Protein AF-A0A915XI07-F1 (afdb_monomer)

Nearest PDB structures (foldseek):
  7tzk-assembly2_B  TM=8.230E-01  e=3.230E-02  Homo sapiens
  2jxb-assembly1_A  TM=6.899E-01  e=2.460E-02  unclassified
  4r0k-assembly1_A  TM=6.975E-01  e=2.743E-02  Bacteroides thetaiotaomicron VPI-5482
  3npf-assembly1_B  TM=3.393E-01  e=7.841E-03  Bacteroides ovatus ATCC 8483
  3pvq-assembly1_B  TM=3.355E-01  e=3.803E-02  Bacteroides thetaiotaomicron VPI-5482

Secondary structure (DSSP, 8-state):
-----------------------EEEESSSEEEESSSSTTSPEEEEE-TT-EEEEEEEETTEEEEEETTS-EEEEEGGGEESS---SS----HHHHHEEEEEETTTTEEEEEETTHHHHTTS-EEEEEEEEETTS--EEEEEEEEEESS-----EEEEEETTEEEEEE-PPPEEEESSSEEEEEEEE--HHHHHHHHHHHH-S-EEEEEE-SS-EEEEE--HHHHHHHHHHHHHHHHTT----PPP-

Mean predicted aligned error: 12.95 Å

Solvent-accessible surface area (backbone atoms only — not comparable to full-atom values): 13993 Å² total; per-residue (Å²): 136,88,83,80,81,84,79,84,77,81,76,75,79,76,73,78,72,76,83,63,78,73,48,62,31,13,27,68,41,79,41,64,28,13,68,40,91,46,80,80,39,59,73,75,45,79,41,53,55,55,40,60,31,34,46,75,48,74,54,94,68,22,30,31,31,34,41,84,89,68,54,67,28,20,38,54,47,90,46,49,34,79,53,67,74,65,88,63,76,78,61,51,40,38,72,70,43,34,45,79,48,73,43,76,89,77,51,31,40,36,38,37,49,70,63,46,76,66,56,74,75,37,52,47,74,47,55,36,35,41,32,41,81,102,46,72,42,46,50,35,38,37,41,33,48,44,42,84,64,86,47,64,57,53,32,37,33,37,37,40,74,85,47,76,42,73,76,43,80,55,73,56,46,74,54,74,74,99,43,31,39,37,34,31,76,43,77,53,47,18,67,50,43,50,52,52,52,49,46,48,48,41,92,44,33,35,41,38,36,37,27,77,86,49,73,50,77,40,72,60,44,75,67,53,30,48,50,48,48,45,43,53,45,16,39,45,61,61,64,33,71,92,56,67,61,85,130

pLDDT: mean 87.01, std 16.92, range [31.06, 98.81]

Structure (mmCIF, N/CA/C/O backbone):
data_AF-A0A915XI07-F1
#
_entry.id   AF-A0A915XI07-F1
#
loop_
_atom_site.group_PDB
_atom_site.id
_atom_site.type_symbol
_atom_site.label_atom_id
_atom_site.label_alt_id
_atom_site.label_comp_id
_atom_site.label_asym_id
_atom_site.label_entity_id
_atom_site.label_seq_id
_atom_site.pdbx_PDB_ins_code
_atom_site.Cartn_x
_atom_site.Cartn_y
_atom_site.Cartn_z
_atom_site.occupancy
_atom_site.B_iso_or_equiv
_atom_site.auth_seq_id
_atom_site.auth_comp_id
_atom_site.auth_asym_id
_atom_site.auth_atom_id
_atom_site.pdbx_PDB_model_num
ATOM 1 N N . MET A 1 1 ? -45.486 -52.840 -14.966 1.00 44.69 1 MET A N 1
ATOM 2 C CA . MET A 1 1 ? -44.187 -52.169 -14.736 1.00 44.69 1 MET A CA 1
ATOM 3 C C . MET A 1 1 ? -44.384 -51.076 -13.692 1.00 44.69 1 MET A C 1
ATOM 5 O O . MET A 1 1 ? -45.043 -50.087 -13.981 1.00 44.69 1 MET A O 1
ATOM 9 N N . LYS A 1 2 ? -43.925 -51.299 -12.454 1.00 36.22 2 LYS A N 1
ATOM 10 C CA . LYS A 1 2 ? -44.040 -50.342 -11.339 1.00 36.22 2 LYS A CA 1
ATOM 11 C C . LYS A 1 2 ? -42.911 -49.311 -11.455 1.00 36.22 2 LYS A C 1
ATOM 13 O O . LYS A 1 2 ? -41.750 -49.704 -11.433 1.00 36.22 2 LYS A O 1
ATOM 18 N N . LYS A 1 3 ? -43.230 -48.019 -11.580 1.00 39.25 3 LYS A N 1
ATOM 19 C CA . LYS A 1 3 ? -42.248 -46.934 -11.427 1.00 39.25 3 LYS A CA 1
ATOM 20 C C . LYS A 1 3 ? -42.229 -46.520 -9.956 1.00 39.25 3 LYS A C 1
ATOM 22 O O . LYS A 1 3 ? -43.206 -45.972 -9.460 1.00 39.25 3 LYS A O 1
ATOM 27 N N . ILE A 1 4 ? -41.140 -46.840 -9.265 1.00 38.62 4 ILE A N 1
ATOM 28 C CA . ILE A 1 4 ? -40.858 -46.387 -7.901 1.00 38.62 4 ILE A CA 1
ATOM 29 C C . ILE A 1 4 ? -40.209 -45.007 -8.029 1.00 38.62 4 ILE A C 1
ATOM 31 O O . ILE A 1 4 ? -39.125 -44.885 -8.595 1.00 38.62 4 ILE A O 1
ATOM 35 N N . ALA A 1 5 ? -40.892 -43.965 -7.558 1.00 40.62 5 ALA A N 1
ATOM 36 C CA . ALA A 1 5 ? -40.313 -42.634 -7.424 1.00 40.62 5 ALA A CA 1
ATOM 37 C C . ALA A 1 5 ? -39.459 -42.606 -6.150 1.00 40.62 5 ALA A C 1
ATOM 39 O O . ALA A 1 5 ? -39.981 -42.712 -5.043 1.00 40.62 5 ALA A O 1
ATOM 40 N N . ILE A 1 6 ? -38.142 -42.492 -6.311 1.00 39.34 6 ILE A N 1
ATOM 41 C CA . ILE A 1 6 ? -37.223 -42.231 -5.204 1.00 39.34 6 ILE A CA 1
ATOM 42 C C . ILE A 1 6 ? -37.327 -40.737 -4.898 1.00 39.34 6 ILE A C 1
ATOM 44 O O . ILE A 1 6 ? -36.769 -39.901 -5.605 1.00 39.34 6 ILE A O 1
ATOM 48 N N . VAL A 1 7 ? -38.091 -40.398 -3.863 1.00 39.62 7 VAL A N 1
ATOM 49 C CA . VAL A 1 7 ? -38.058 -39.068 -3.253 1.00 39.62 7 VAL A CA 1
ATOM 50 C C . VAL A 1 7 ? -36.824 -39.036 -2.357 1.00 39.62 7 VAL A C 1
ATOM 52 O O .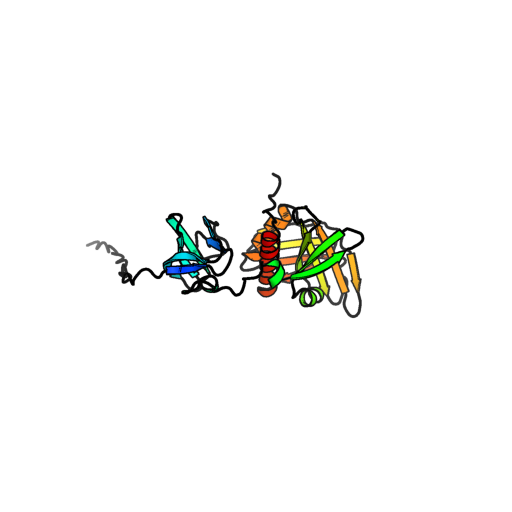 VAL A 1 7 ? -36.837 -39.558 -1.244 1.00 39.62 7 VAL A O 1
ATOM 55 N N . SER A 1 8 ? -35.730 -38.470 -2.865 1.00 42.53 8 SER A N 1
ATOM 56 C CA . SER A 1 8 ? -34.527 -38.204 -2.076 1.00 42.53 8 SER A CA 1
ATOM 57 C C . SER A 1 8 ? -34.823 -37.102 -1.061 1.00 42.53 8 SER A C 1
ATOM 59 O O . SER A 1 8 ? -34.728 -35.913 -1.357 1.00 42.53 8 SER A O 1
ATOM 61 N N . PHE A 1 9 ? -35.218 -37.509 0.142 1.00 39.31 9 PHE A N 1
ATOM 62 C CA . PHE A 1 9 ? -35.392 -36.628 1.288 1.00 39.31 9 PHE A CA 1
ATOM 63 C C . PHE A 1 9 ? -34.003 -36.253 1.824 1.00 39.31 9 PHE A C 1
ATOM 65 O O . PHE A 1 9 ? -33.369 -37.017 2.550 1.00 39.31 9 PHE A O 1
ATOM 72 N N . PHE A 1 10 ? -33.491 -35.091 1.412 1.00 41.53 10 PHE A N 1
ATOM 73 C CA . PHE A 1 10 ? -32.285 -34.503 1.992 1.00 41.53 10 PHE A CA 1
ATOM 74 C C . PHE A 1 10 ? -32.612 -34.061 3.426 1.00 41.53 10 PHE A C 1
ATOM 76 O O . PHE A 1 10 ? -33.128 -32.967 3.654 1.00 41.53 10 PHE A O 1
ATOM 83 N N . LEU A 1 11 ? -32.337 -34.928 4.404 1.00 32.88 11 LEU A N 1
ATOM 84 C CA . LEU A 1 11 ? -32.287 -34.544 5.811 1.00 32.88 11 LEU A CA 1
ATOM 85 C C . LEU A 1 11 ? -31.112 -33.577 5.987 1.00 32.88 11 LEU A C 1
ATOM 87 O O . LEU A 1 11 ? -29.964 -33.987 6.155 1.00 32.88 11 LEU A O 1
ATOM 91 N N . PHE A 1 12 ? -31.396 -32.275 5.938 1.00 36.59 12 PHE A N 1
ATOM 92 C CA . PHE A 1 12 ? -30.496 -31.282 6.504 1.00 36.59 12 PHE A CA 1
ATOM 93 C C . PHE A 1 12 ? -30.464 -31.536 8.008 1.00 36.59 12 PHE A C 1
ATOM 95 O O . PHE A 1 12 ? -31.417 -31.232 8.726 1.00 36.59 12 PHE A O 1
ATOM 102 N N . LEU A 1 13 ? -29.376 -32.148 8.474 1.00 34.25 13 LEU A N 1
ATOM 103 C CA . LEU A 1 13 ? -29.054 -32.193 9.887 1.00 34.25 13 LEU A CA 1
ATOM 104 C C . LEU A 1 13 ? -28.841 -30.736 10.318 1.00 34.25 13 LEU A C 1
ATOM 106 O O . LEU A 1 13 ? -27.764 -30.168 10.143 1.00 34.25 13 LEU A O 1
ATOM 110 N N . VAL A 1 14 ? -29.898 -30.101 10.822 1.00 38.06 14 VAL A N 1
ATOM 111 C CA . VAL A 1 14 ? -29.774 -28.863 11.580 1.00 38.06 14 VAL A CA 1
ATOM 112 C C . VAL A 1 14 ? -29.075 -29.282 12.861 1.00 38.06 14 VAL A C 1
ATOM 114 O O . VAL A 1 14 ? -29.707 -29.761 13.800 1.00 38.06 14 VAL A O 1
ATOM 117 N N . SER A 1 15 ? -27.746 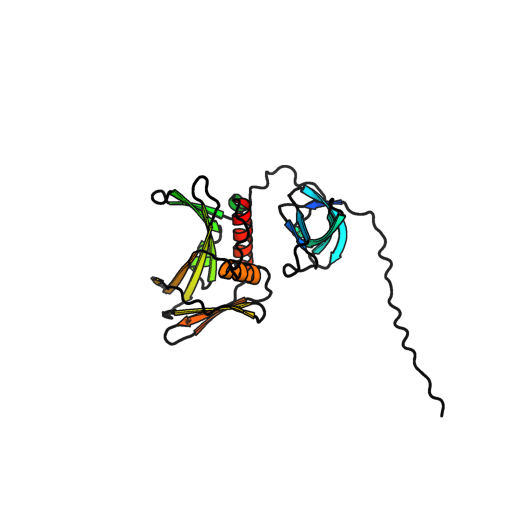-29.197 12.872 1.00 33.53 15 SER A N 1
ATOM 118 C CA . SER A 1 15 ? -27.009 -29.274 14.118 1.00 33.53 15 SER A CA 1
ATOM 119 C C . SER A 1 15 ? -27.533 -28.132 14.974 1.00 33.53 15 SER A C 1
ATOM 121 O O . SER A 1 15 ? -27.357 -26.953 14.668 1.00 33.53 15 SER A O 1
ATOM 123 N N . THR A 1 16 ? -28.270 -28.485 16.021 1.00 31.06 16 THR A N 1
ATOM 124 C CA . THR A 1 16 ? -28.624 -27.550 17.075 1.00 31.06 16 THR A CA 1
ATOM 125 C C . THR A 1 16 ? -27.306 -27.048 17.640 1.00 31.06 16 THR A C 1
ATOM 127 O O . THR A 1 16 ? -26.631 -27.758 18.388 1.00 31.06 16 THR A O 1
ATOM 130 N N . ILE A 1 17 ? -26.889 -25.853 17.222 1.00 41.00 17 ILE A N 1
ATOM 131 C CA . ILE A 1 17 ? -25.787 -25.157 17.866 1.00 41.00 17 ILE A CA 1
ATOM 132 C C . ILE A 1 17 ? -26.293 -24.902 19.278 1.00 41.00 17 ILE A C 1
ATOM 134 O O . ILE A 1 17 ? -27.192 -24.091 19.490 1.00 41.00 17 ILE A O 1
ATOM 138 N N . SER A 1 18 ? -25.759 -25.671 20.226 1.00 38.28 18 SER A N 1
ATOM 139 C CA . SER A 1 18 ? -25.878 -25.391 21.648 1.00 38.28 18 SER A CA 1
ATOM 140 C C . SER A 1 18 ? -25.582 -23.907 21.833 1.00 38.28 18 SER A C 1
ATOM 142 O O . SER A 1 18 ? -24.456 -23.473 21.578 1.00 38.28 18 SER A O 1
ATOM 144 N N . TYR A 1 19 ? -26.602 -23.134 22.209 1.00 44.59 19 TYR A N 1
ATOM 145 C CA . TYR A 1 19 ? -26.502 -21.703 22.473 1.00 44.59 19 TYR A CA 1
ATOM 146 C C . TYR A 1 19 ? -25.698 -21.534 23.768 1.00 44.59 19 TYR A C 1
ATOM 148 O O . TYR A 1 19 ? -26.231 -21.340 24.857 1.00 44.59 19 TYR A O 1
ATOM 156 N N . GLY A 1 20 ? -24.381 -21.715 23.656 1.00 45.03 20 GLY A N 1
ATOM 157 C CA . GLY A 1 20 ? -23.438 -21.339 24.693 1.00 45.03 20 GLY A CA 1
ATOM 158 C C . GLY A 1 20 ? -23.592 -19.845 24.939 1.00 45.03 20 GLY A C 1
ATOM 159 O O . GLY A 1 20 ? -23.786 -19.082 23.992 1.00 45.03 20 GLY A O 1
ATOM 160 N N . ALA A 1 21 ? -23.565 -19.446 26.210 1.00 51.19 21 ALA A N 1
ATOM 161 C CA . ALA A 1 21 ? -23.716 -18.062 26.640 1.00 51.19 21 ALA A CA 1
ATOM 162 C C . ALA A 1 21 ? -22.977 -17.101 25.694 1.00 51.19 21 ALA A C 1
ATOM 164 O O . ALA A 1 21 ? -21.793 -17.283 25.406 1.00 51.19 21 ALA A O 1
ATOM 165 N N . SER A 1 22 ? -23.693 -16.099 25.181 1.00 68.31 22 SER A N 1
ATOM 166 C CA . SER A 1 22 ? -23.171 -15.168 24.186 1.00 68.31 22 SER A CA 1
ATOM 167 C C . SER A 1 22 ? -21.892 -14.500 24.701 1.00 68.31 22 SER A C 1
ATOM 169 O O . SER A 1 22 ? -21.939 -13.689 25.631 1.00 68.31 22 SER A O 1
ATOM 171 N N . GLN A 1 23 ? -20.742 -14.855 24.123 1.00 87.38 23 GLN A N 1
ATOM 172 C CA . GLN A 1 23 ? -19.448 -14.373 24.595 1.00 87.38 23 GLN A CA 1
ATOM 173 C C . GLN A 1 23 ? -19.254 -12.914 24.171 1.00 87.38 23 GLN A C 1
ATOM 175 O O . GLN A 1 23 ? -19.237 -12.584 22.983 1.00 87.38 23 GLN A O 1
ATOM 180 N N . LYS A 1 24 ? -19.101 -12.023 25.150 1.00 93.31 24 LYS A N 1
ATOM 181 C CA . LYS A 1 24 ? -18.762 -10.617 24.922 1.00 93.31 24 LYS A CA 1
ATOM 182 C C . LYS A 1 24 ? -17.254 -10.480 24.714 1.00 93.31 24 LYS A C 1
ATOM 184 O O . LYS A 1 24 ? -16.480 -10.918 25.559 1.00 93.31 24 LYS A O 1
ATOM 189 N N . VAL A 1 25 ? -16.846 -9.831 23.626 1.00 94.56 25 VAL A N 1
ATOM 190 C CA . VAL A 1 25 ? -15.436 -9.551 23.306 1.00 94.56 25 VAL A CA 1
ATOM 191 C C . VAL A 1 25 ? -15.250 -8.088 22.896 1.00 94.56 25 VAL A C 1
ATOM 193 O O . VAL A 1 25 ? -16.214 -7.345 22.687 1.00 94.56 25 VAL A O 1
ATOM 196 N N . TYR A 1 26 ? -13.994 -7.666 22.797 1.00 92.75 26 TYR A N 1
ATOM 197 C CA . TYR A 1 26 ? -13.585 -6.292 22.539 1.00 92.75 26 TYR A CA 1
ATOM 198 C C . TYR A 1 26 ? -12.697 -6.218 21.304 1.00 92.75 26 TYR A C 1
ATOM 200 O O . TYR A 1 26 ? -11.835 -7.073 21.100 1.00 92.75 26 TYR A O 1
ATOM 208 N N . THR A 1 27 ? -12.872 -5.189 20.482 1.00 88.94 27 THR A N 1
ATOM 209 C CA . THR A 1 27 ? -11.965 -4.915 19.361 1.00 88.94 27 THR A CA 1
ATOM 210 C C . THR A 1 27 ? -10.615 -4.406 19.873 1.00 88.94 27 THR A C 1
ATOM 212 O O . THR A 1 27 ? -10.532 -3.523 20.724 1.00 88.94 27 THR A O 1
ATOM 215 N N . LYS A 1 28 ? -9.517 -4.932 19.331 1.00 82.06 28 LYS A N 1
ATOM 216 C CA . LYS A 1 28 ? -8.155 -4.531 19.714 1.00 82.06 28 LYS A CA 1
ATOM 217 C C . LYS A 1 28 ? -7.698 -3.233 19.053 1.00 82.06 28 LYS A C 1
ATOM 219 O O . LYS A 1 28 ? -6.708 -2.663 19.476 1.00 82.06 28 LYS A O 1
ATOM 224 N N . PHE A 1 29 ? -8.325 -2.788 17.970 1.00 74.19 29 PHE A N 1
ATOM 225 C CA . PHE A 1 29 ? -7.970 -1.563 17.243 1.00 74.19 29 PHE A CA 1
ATOM 226 C C . PHE A 1 29 ? -9.138 -1.128 16.341 1.00 74.19 29 PHE A C 1
ATOM 228 O O . PHE A 1 29 ? -10.193 -1.753 16.391 1.00 74.19 29 PHE A O 1
ATOM 235 N N . ASN A 1 30 ? -8.953 -0.078 15.527 1.00 79.38 30 ASN A N 1
ATOM 236 C CA . ASN A 1 30 ? -9.910 0.294 14.477 1.00 79.38 30 ASN A CA 1
ATOM 237 C C . ASN A 1 30 ? -10.040 -0.839 13.454 1.00 79.38 30 ASN A C 1
ATOM 239 O O . ASN A 1 30 ? -9.048 -1.185 12.804 1.00 79.38 30 ASN A O 1
ATOM 243 N N . VAL A 1 31 ? -11.232 -1.405 13.317 1.00 84.44 31 VAL A N 1
ATOM 244 C CA . VAL A 1 31 ? -11.495 -2.553 12.443 1.00 84.44 31 VAL A CA 1
ATOM 245 C C . VAL A 1 31 ? -12.765 -2.350 11.640 1.00 84.44 31 VAL A C 1
ATOM 247 O O . VAL A 1 31 ? -13.733 -1.798 12.152 1.00 84.44 31 VAL A O 1
ATOM 250 N N . SER A 1 32 ? -12.766 -2.859 10.414 1.00 88.12 32 SER A N 1
ATOM 251 C CA . SER A 1 32 ? -13.975 -2.977 9.606 1.00 88.12 32 SER A CA 1
ATOM 252 C C . SER A 1 32 ? -14.675 -4.298 9.925 1.00 88.12 32 SER A C 1
ATOM 254 O O . SER A 1 32 ? -14.026 -5.343 10.029 1.00 88.12 32 SER A O 1
ATOM 256 N N . LEU A 1 33 ? -15.990 -4.240 10.098 1.00 91.88 33 LEU A N 1
ATOM 257 C CA . LEU A 1 33 ? -16.893 -5.378 10.182 1.00 91.88 33 LEU A CA 1
ATOM 258 C C . LEU A 1 33 ? -17.270 -5.793 8.756 1.00 91.88 33 LEU A C 1
ATOM 260 O O . LEU A 1 33 ? -17.788 -4.972 8.011 1.00 91.88 33 LEU A O 1
ATOM 264 N N . PHE A 1 34 ? -17.013 -7.041 8.377 1.00 91.62 34 PHE A N 1
ATOM 265 C CA . PHE A 1 34 ? -17.190 -7.526 7.004 1.00 91.62 34 PHE A CA 1
ATOM 266 C C . PHE A 1 34 ? -18.489 -8.321 6.825 1.00 91.62 34 PHE A C 1
ATOM 268 O O . PHE A 1 34 ? -18.915 -9.028 7.739 1.00 91.62 34 PHE A O 1
ATOM 275 N N . SER A 1 35 ? -19.124 -8.249 5.657 1.00 88.44 35 SER A N 1
ATOM 276 C CA . SER A 1 35 ? -20.363 -8.994 5.368 1.00 88.44 35 SER A CA 1
ATOM 277 C C . SER A 1 35 ? -20.140 -10.509 5.220 1.00 88.44 35 SER A C 1
ATOM 279 O O . SER A 1 35 ? -21.027 -11.301 5.543 1.00 88.44 35 SER A O 1
ATOM 281 N N . GLN A 1 36 ? -18.937 -10.936 4.823 1.00 88.88 36 GLN A N 1
ATOM 282 C CA . GLN A 1 36 ? -18.506 -12.339 4.726 1.00 88.88 36 GLN A CA 1
ATOM 283 C C . GLN A 1 36 ? -17.166 -12.553 5.461 1.00 88.88 36 GLN A C 1
ATOM 285 O O . GLN A 1 36 ? -16.449 -11.585 5.715 1.00 88.88 36 GLN A O 1
ATOM 290 N N . PRO A 1 37 ? -16.768 -13.799 5.804 1.00 87.75 37 PRO A N 1
ATOM 291 C CA . PRO A 1 37 ? -15.483 -14.095 6.449 1.00 87.75 37 PRO A CA 1
ATOM 292 C C . PRO A 1 37 ? -14.310 -14.037 5.449 1.00 87.75 37 PRO A C 1
ATOM 294 O O . PRO A 1 37 ? -13.517 -14.972 5.321 1.00 87.75 37 PRO A O 1
ATOM 297 N N . THR A 1 38 ? -14.218 -12.936 4.709 1.00 75.00 38 THR A N 1
ATOM 298 C CA . THR A 1 38 ? -13.135 -12.596 3.787 1.00 75.00 38 THR A CA 1
ATOM 299 C C . THR A 1 38 ? -12.935 -11.082 3.778 1.00 75.00 38 THR A C 1
ATOM 301 O O . THR A 1 38 ? -13.877 -10.317 3.993 1.00 75.00 38 THR A O 1
ATOM 304 N N . PHE A 1 39 ? -11.705 -10.649 3.510 1.00 75.38 39 PHE A N 1
ATOM 305 C CA . PHE A 1 39 ? -11.378 -9.230 3.379 1.00 75.38 39 PHE A CA 1
ATOM 306 C C . PHE A 1 39 ? -11.921 -8.602 2.085 1.00 75.38 39 PHE A C 1
ATOM 308 O O . PHE A 1 39 ? -11.954 -7.383 2.000 1.00 75.38 39 PHE A O 1
ATOM 315 N N . ASP A 1 40 ? -12.365 -9.411 1.117 1.00 76.88 40 ASP A N 1
ATOM 316 C CA . ASP A 1 40 ? -12.917 -8.949 -0.172 1.00 76.88 40 ASP A CA 1
ATOM 317 C C . ASP A 1 40 ? -14.409 -8.592 -0.123 1.00 76.88 40 ASP A C 1
ATOM 319 O O . ASP A 1 40 ? -15.005 -8.248 -1.140 1.00 76.88 40 ASP A O 1
ATOM 323 N N . SER A 1 41 ? -15.049 -8.764 1.031 1.00 80.56 41 SER A N 1
ATOM 324 C CA . SER A 1 41 ? -16.486 -8.534 1.165 1.00 80.56 41 SER A CA 1
ATOM 325 C C . SER A 1 41 ? -16.797 -7.113 1.607 1.00 80.56 41 SER A C 1
ATOM 327 O O . SER A 1 41 ? -15.928 -6.415 2.130 1.00 80.56 41 SER A O 1
ATOM 329 N N . ASP A 1 42 ? -18.047 -6.693 1.422 1.00 82.12 42 ASP A N 1
ATOM 330 C CA . ASP A 1 42 ? -18.470 -5.343 1.783 1.00 82.12 42 ASP A CA 1
ATOM 331 C C . ASP A 1 42 ? -18.228 -5.048 3.270 1.00 82.12 42 ASP A C 1
ATOM 333 O O . ASP A 1 42 ? -18.518 -5.879 4.142 1.00 82.12 42 ASP A O 1
ATOM 337 N N . GLU A 1 43 ? -17.725 -3.846 3.558 1.00 86.00 43 GLU A N 1
ATOM 338 C CA . GLU A 1 43 ? -17.611 -3.325 4.919 1.00 86.00 43 GLU A CA 1
ATOM 339 C C . GLU A 1 43 ? -18.986 -2.845 5.405 1.00 86.00 43 GLU A C 1
ATOM 341 O O . GLU A 1 43 ? -19.583 -1.929 4.845 1.00 86.00 43 GLU A O 1
ATOM 346 N N . VAL A 1 44 ? -19.476 -3.451 6.482 1.00 89.81 44 VAL A N 1
ATOM 347 C CA . VAL A 1 44 ? -20.759 -3.136 7.119 1.00 89.81 44 VAL A CA 1
ATOM 348 C C . VAL A 1 44 ? -20.628 -1.930 8.051 1.00 89.81 44 VAL A C 1
ATOM 350 O O . VAL A 1 44 ? -21.493 -1.060 8.084 1.00 89.81 44 VAL A O 1
ATOM 353 N N . GLU A 1 45 ? -19.553 -1.879 8.842 1.00 90.50 45 GLU A N 1
ATOM 354 C CA . GLU A 1 45 ? -19.339 -0.846 9.861 1.00 90.50 45 GLU A CA 1
ATOM 355 C C . GLU A 1 45 ? -17.859 -0.740 10.245 1.00 90.50 45 GLU A C 1
ATOM 357 O O . GLU A 1 45 ? -17.144 -1.738 10.263 1.00 90.50 45 GLU A O 1
ATOM 362 N N . ASN A 1 46 ? -17.404 0.455 10.624 1.00 88.31 46 ASN A N 1
ATOM 363 C CA . ASN A 1 46 ? -16.089 0.654 11.230 1.00 88.31 46 ASN A CA 1
ATOM 364 C C . ASN A 1 46 ? -16.214 0.762 12.755 1.00 88.31 46 ASN A C 1
ATOM 366 O O . ASN A 1 46 ? -16.909 1.637 13.268 1.00 88.31 46 ASN A O 1
ATOM 370 N N . LEU A 1 47 ? -15.504 -0.098 13.483 1.00 87.62 47 LEU A N 1
ATOM 371 C CA . LEU A 1 47 ? -15.511 -0.160 14.942 1.00 87.62 47 LEU A CA 1
ATOM 372 C C . LEU A 1 47 ? -14.204 0.384 15.516 1.00 87.62 47 LEU A C 1
ATOM 374 O O . LEU A 1 47 ? -13.115 -0.072 15.162 1.00 87.62 47 LEU A O 1
ATOM 378 N N . SER A 1 48 ? -14.319 1.310 16.465 1.00 85.31 48 SER A N 1
ATOM 379 C CA . SER A 1 48 ? -13.196 1.844 17.246 1.00 85.31 48 SER A CA 1
ATOM 380 C C . SER A 1 48 ? -12.587 0.781 18.175 1.00 85.31 48 SER A C 1
ATOM 382 O O . SER A 1 48 ? -13.254 -0.218 18.459 1.00 85.31 48 SER A O 1
ATOM 384 N N . PRO A 1 49 ? -11.364 0.965 18.713 1.00 83.69 49 PRO A N 1
ATOM 385 C CA . PRO A 1 49 ? -10.797 0.074 19.724 1.00 83.69 49 PRO A CA 1
ATOM 386 C C . PRO A 1 49 ? -11.686 -0.013 20.971 1.00 83.69 49 PRO A C 1
ATOM 388 O O . PRO A 1 49 ? -12.370 0.946 21.325 1.00 83.69 49 PRO A O 1
ATOM 391 N N . ASN A 1 50 ? -11.643 -1.153 21.660 1.00 88.00 50 ASN A N 1
ATOM 392 C CA . ASN A 1 50 ? -12.456 -1.474 22.834 1.00 88.00 50 ASN A CA 1
ATOM 393 C C . ASN A 1 50 ? -13.979 -1.401 22.599 1.00 88.00 50 ASN A C 1
ATOM 395 O O . ASN A 1 50 ? -14.753 -1.449 23.563 1.00 88.00 50 ASN A O 1
ATOM 399 N N . SER A 1 51 ? -14.421 -1.355 21.335 1.00 91.62 51 SER A N 1
ATOM 400 C CA . SER A 1 51 ? -15.829 -1.535 20.983 1.00 91.62 51 SER A CA 1
ATOM 401 C C . SER A 1 51 ? -16.275 -2.915 21.432 1.00 91.62 51 SER A C 1
ATOM 403 O O . SER A 1 51 ? -15.596 -3.915 21.202 1.00 91.62 51 SER A O 1
ATOM 405 N N . THR A 1 52 ? -17.420 -2.955 22.103 1.00 93.69 52 THR A N 1
ATOM 406 C CA . THR A 1 52 ? -18.031 -4.203 22.550 1.00 93.69 52 THR A CA 1
ATOM 407 C C . THR A 1 52 ? -18.759 -4.857 21.387 1.00 93.69 52 THR A C 1
ATOM 409 O O . THR A 1 52 ? -19.601 -4.217 20.757 1.00 93.69 52 THR A O 1
ATOM 412 N N . VAL A 1 53 ? -18.483 -6.138 21.163 1.00 95.75 53 VAL A N 1
ATOM 413 C CA . VAL A 1 53 ? -19.224 -6.973 20.218 1.00 95.75 53 VAL A CA 1
ATOM 414 C C . VAL A 1 53 ? -19.590 -8.307 20.867 1.00 95.75 53 VAL A C 1
ATOM 416 O O . VAL A 1 53 ? -18.906 -8.780 21.778 1.00 95.75 53 VAL A O 1
ATOM 419 N N . ILE A 1 54 ? -20.691 -8.901 20.417 1.00 96.19 54 ILE A N 1
ATOM 420 C CA . ILE A 1 54 ? -21.209 -10.167 20.942 1.00 96.19 54 ILE A CA 1
ATOM 421 C C . ILE A 1 54 ? -20.953 -11.262 19.913 1.00 96.19 54 ILE A C 1
ATOM 423 O O . ILE A 1 54 ? -21.456 -11.172 18.793 1.00 96.19 54 ILE A O 1
ATOM 427 N N . VAL A 1 55 ? -20.195 -12.292 20.282 1.00 95.31 55 VAL A N 1
ATOM 428 C CA . VAL A 1 55 ? -19.889 -13.427 19.404 1.00 95.31 55 VAL A CA 1
ATOM 429 C C . VAL A 1 55 ? -21.159 -14.223 19.104 1.00 95.31 55 VAL A C 1
ATOM 431 O O . VAL A 1 55 ? -21.876 -14.626 20.016 1.00 95.31 55 VAL A O 1
ATOM 434 N N . GLN A 1 56 ? -21.411 -14.441 17.814 1.00 93.69 56 GLN A N 1
ATOM 435 C CA . GLN A 1 56 ? -22.510 -15.249 17.273 1.00 93.69 56 GLN A CA 1
ATOM 436 C C . GLN A 1 56 ? -22.019 -16.583 16.693 1.00 93.69 56 GLN A C 1
ATOM 438 O O . GLN A 1 56 ? -22.808 -17.495 16.475 1.00 93.69 56 GLN A O 1
ATOM 443 N N . GLY A 1 57 ? -20.721 -16.705 16.402 1.00 89.81 57 GLY A N 1
ATOM 444 C CA . GLY A 1 57 ? -20.141 -17.928 15.859 1.00 89.81 57 GLY A CA 1
ATOM 445 C C . GLY A 1 57 ? -18.719 -17.739 15.349 1.00 89.81 57 GLY A C 1
ATOM 446 O O . GLY A 1 57 ? -18.156 -16.643 15.395 1.00 89.81 57 GLY A O 1
ATOM 447 N N . TYR A 1 58 ? -18.144 -18.820 14.835 1.00 89.69 58 TYR A N 1
ATOM 448 C CA . TYR A 1 58 ? -16.777 -18.860 14.325 1.00 89.69 58 TYR A CA 1
ATOM 449 C C . TYR A 1 58 ? -16.735 -19.515 12.943 1.00 89.69 58 TYR A C 1
ATOM 451 O O . TYR A 1 58 ? -17.531 -20.401 12.646 1.00 89.69 58 TYR A O 1
ATOM 459 N N . SER A 1 59 ? -15.783 -19.094 12.112 1.00 87.88 59 SER A N 1
ATOM 460 C CA . SER A 1 59 ? -15.448 -19.750 10.845 1.00 87.88 59 SER A CA 1
ATOM 461 C C . SER A 1 59 ? -13.952 -19.608 10.593 1.00 87.88 59 SER A C 1
ATOM 463 O O . SER A 1 59 ? -13.461 -18.513 10.317 1.00 87.88 59 SER A O 1
ATOM 465 N N . ASN A 1 60 ? -13.198 -20.701 10.722 1.00 88.88 60 ASN A N 1
ATOM 466 C CA . ASN A 1 60 ? -11.739 -20.706 10.579 1.00 88.88 60 ASN A CA 1
ATOM 467 C C . ASN A 1 60 ? -11.057 -19.599 11.417 1.00 88.88 60 ASN A C 1
ATOM 469 O O . ASN A 1 60 ? -11.084 -19.615 12.647 1.00 88.88 60 ASN A O 1
ATOM 473 N N . SER A 1 61 ? -10.448 -18.616 10.745 1.00 90.00 61 SER A N 1
ATOM 474 C CA . SER A 1 61 ? -9.756 -17.472 11.355 1.00 90.00 61 SER A CA 1
ATOM 475 C C . SER A 1 61 ? -10.661 -16.257 11.598 1.00 90.00 61 SER A C 1
ATOM 477 O O . SER A 1 61 ? -10.154 -15.165 11.866 1.00 90.00 61 SER A O 1
ATOM 479 N N . TRP A 1 62 ? -11.980 -16.429 11.515 1.00 93.31 62 TRP A N 1
ATOM 480 C CA . TRP A 1 62 ? -12.981 -15.374 11.631 1.00 93.31 62 TRP A CA 1
ATOM 481 C C . TRP A 1 62 ? -13.960 -15.629 12.769 1.00 93.31 62 TRP A C 1
ATOM 483 O O . TRP A 1 62 ? -14.266 -16.768 13.125 1.00 93.31 62 TRP A O 1
ATOM 493 N N . VAL A 1 63 ? -14.465 -14.533 13.320 1.00 94.50 63 VAL A N 1
ATOM 494 C CA . VAL A 1 63 ? -15.514 -14.510 14.331 1.00 94.50 63 VAL A CA 1
ATOM 495 C C . VAL A 1 63 ? -16.695 -13.715 13.784 1.00 94.50 63 VAL A C 1
ATOM 497 O O . VAL A 1 63 ? -16.523 -12.581 13.333 1.00 94.50 63 VAL A O 1
ATOM 500 N N . ARG A 1 64 ? -17.886 -14.319 13.792 1.00 95.62 64 ARG A N 1
ATOM 501 C CA . ARG A 1 64 ? -19.139 -13.631 13.477 1.00 95.62 64 ARG A CA 1
ATOM 502 C C . ARG A 1 64 ? -19.603 -12.925 14.738 1.00 95.62 64 ARG A C 1
ATOM 504 O O . ARG A 1 64 ? -19.680 -13.550 15.797 1.00 95.62 64 ARG A O 1
ATOM 511 N N . VAL A 1 65 ? -19.883 -11.634 14.647 1.00 96.06 65 VAL A N 1
ATOM 512 C CA . VAL A 1 65 ? -20.214 -10.800 15.801 1.00 96.06 65 VAL A CA 1
ATOM 513 C C . VAL A 1 65 ? -21.401 -9.895 15.515 1.00 96.06 65 VAL A C 1
ATOM 515 O O . VAL A 1 65 ? -21.653 -9.530 14.369 1.00 96.06 65 VAL A O 1
ATOM 518 N N . LYS A 1 66 ? -22.089 -9.498 16.583 1.00 96.69 66 LYS A N 1
ATOM 519 C CA . LYS A 1 66 ? -23.093 -8.437 16.588 1.00 96.69 66 LYS A CA 1
ATOM 520 C C . LYS A 1 66 ? -22.535 -7.203 17.290 1.00 96.69 66 LYS A C 1
ATOM 522 O O . LYS A 1 66 ? -22.092 -7.296 18.440 1.00 96.69 66 LYS A O 1
ATOM 527 N N . ALA A 1 67 ? -22.520 -6.072 16.596 1.00 96.06 67 ALA A N 1
ATOM 528 C CA . ALA A 1 67 ? -22.085 -4.783 17.120 1.00 96.06 67 ALA A CA 1
ATOM 529 C C . ALA A 1 67 ? -23.188 -4.110 17.952 1.00 96.06 67 ALA A C 1
ATOM 531 O O . ALA A 1 67 ? -24.360 -4.485 17.893 1.00 96.06 67 ALA A O 1
ATOM 532 N N . LYS A 1 68 ? -22.821 -3.081 18.728 1.00 92.81 68 LYS A N 1
ATOM 533 C CA . LYS A 1 68 ? -23.773 -2.307 19.549 1.00 92.81 68 LYS A CA 1
ATOM 534 C C . LYS A 1 68 ? -24.842 -1.596 18.706 1.00 92.81 68 LYS A C 1
ATOM 536 O O . LYS A 1 68 ? -25.952 -1.405 19.189 1.00 92.81 68 LYS A O 1
ATOM 541 N N . SER A 1 69 ? -24.510 -1.231 17.469 1.00 90.38 69 SER A N 1
ATOM 542 C CA . SER A 1 69 ? -25.437 -0.689 16.465 1.00 90.38 69 SER A CA 1
ATOM 543 C C . SER A 1 69 ? -26.564 -1.659 16.087 1.00 90.38 69 SER A C 1
ATOM 545 O O . SER A 1 69 ? -27.573 -1.235 15.540 1.00 90.38 69 SER A O 1
ATOM 547 N N . GLY A 1 70 ? -26.400 -2.956 16.370 1.00 93.38 70 GLY A N 1
ATOM 548 C CA . GLY A 1 70 ? -27.291 -4.025 15.925 1.00 93.38 70 GLY A CA 1
ATOM 549 C C . GLY A 1 70 ? -26.808 -4.730 14.658 1.00 93.38 70 GLY A C 1
ATOM 550 O O . GLY A 1 70 ? -27.283 -5.831 14.385 1.00 93.38 70 GLY A O 1
ATOM 551 N N . ASN A 1 71 ? -25.835 -4.153 13.944 1.00 95.50 71 ASN A N 1
ATOM 552 C CA . ASN A 1 71 ? -25.252 -4.748 12.746 1.00 95.50 71 ASN A CA 1
ATOM 553 C C . ASN A 1 71 ? -24.513 -6.051 13.067 1.00 95.50 71 ASN A C 1
ATOM 555 O O . ASN A 1 71 ? -23.826 -6.165 14.087 1.00 95.50 71 ASN A O 1
ATOM 559 N N . GLU A 1 72 ? -24.619 -7.021 12.164 1.00 96.25 72 GLU A N 1
ATOM 560 C CA . GLU A 1 72 ? -23.904 -8.292 12.238 1.00 96.25 72 GLU A CA 1
ATOM 561 C C . GLU A 1 72 ? -22.886 -8.405 11.106 1.00 96.25 72 GLU A C 1
ATOM 563 O O . GLU A 1 72 ? -23.119 -7.940 9.993 1.00 96.25 72 GLU A O 1
ATOM 568 N N . GLY A 1 73 ? -21.762 -9.060 11.383 1.00 95.50 73 GLY A N 1
ATOM 569 C CA . GLY A 1 73 ? -20.743 -9.331 10.375 1.00 95.50 73 GLY A CA 1
ATOM 570 C C . GLY A 1 73 ? -19.553 -10.091 10.941 1.00 95.50 73 GLY A C 1
ATOM 571 O O . GLY A 1 73 ? -19.641 -10.711 12.002 1.00 95.50 73 GLY A O 1
ATOM 572 N N . TRP A 1 74 ? -18.435 -10.050 10.229 1.00 96.19 74 TRP A N 1
ATOM 573 C CA . TRP A 1 74 ? -17.251 -10.855 10.481 1.00 96.19 74 TRP A CA 1
ATOM 574 C C . TRP A 1 74 ? -16.041 -9.988 10.821 1.00 96.19 74 TRP A C 1
ATOM 576 O O . TRP A 1 74 ? -15.745 -9.000 10.152 1.00 96.19 74 TRP A O 1
ATOM 586 N N . LEU A 1 75 ? -15.306 -10.393 11.855 1.00 94.62 75 LEU A N 1
ATOM 587 C CA . LEU A 1 75 ? -13.999 -9.846 12.216 1.00 94.62 75 LEU A CA 1
ATOM 588 C C . LEU A 1 75 ? -12.954 -10.960 12.166 1.00 94.62 75 LEU A C 1
ATOM 590 O O . LEU A 1 75 ? -13.248 -12.116 12.474 1.00 94.62 75 LEU A O 1
ATOM 594 N N . ALA A 1 76 ? -11.704 -10.633 11.843 1.00 88.62 76 ALA A N 1
ATOM 595 C CA . ALA A 1 76 ? -10.629 -11.606 11.997 1.00 88.62 76 ALA A CA 1
ATOM 596 C C . ALA A 1 76 ? -10.434 -11.926 13.491 1.00 88.62 76 ALA A C 1
ATOM 598 O O . ALA A 1 76 ? -10.322 -11.018 14.314 1.00 88.62 76 ALA A O 1
ATOM 599 N N . LYS A 1 77 ? -10.312 -13.206 13.859 1.00 89.56 77 LYS A N 1
ATOM 600 C CA . LYS A 1 77 ? -10.179 -13.666 15.258 1.00 89.56 77 LYS A CA 1
ATOM 601 C C . LYS A 1 77 ? -9.042 -12.958 16.005 1.00 89.56 77 LYS A C 1
ATOM 603 O O . LYS A 1 77 ? -9.170 -12.607 17.172 1.00 89.56 77 LYS A O 1
ATOM 608 N N . LYS A 1 78 ? -7.937 -12.662 15.310 1.00 87.88 78 LYS A N 1
ATOM 609 C CA . LYS A 1 78 ? -6.781 -11.931 15.862 1.00 87.88 78 LYS A CA 1
ATOM 610 C C . LYS A 1 78 ? -7.084 -10.477 16.263 1.00 87.88 78 LYS A C 1
ATOM 612 O O . LYS A 1 78 ? -6.268 -9.869 16.954 1.00 87.88 78 LYS A O 1
ATOM 617 N N . TRP A 1 79 ? -8.209 -9.912 15.826 1.00 90.69 79 TRP A N 1
ATOM 618 C CA . TRP A 1 79 ? -8.616 -8.528 16.081 1.00 90.69 79 TRP A CA 1
ATOM 619 C C . TRP A 1 79 ? -9.480 -8.347 17.323 1.00 90.69 79 TRP A C 1
ATOM 621 O O . TRP A 1 79 ? -9.704 -7.206 17.718 1.00 90.69 79 TRP A O 1
ATOM 631 N N . VAL A 1 80 ? -9.937 -9.432 17.947 1.00 91.06 80 VAL A N 1
ATOM 632 C CA . VAL A 1 80 ? -10.755 -9.376 19.162 1.00 91.06 80 VAL A CA 1
ATOM 633 C C . VAL A 1 80 ? -10.009 -9.946 20.374 1.00 91.06 80 VAL A C 1
ATOM 635 O O . VAL A 1 80 ? -9.059 -10.724 20.223 1.00 91.06 80 VAL A O 1
ATOM 638 N N . SER A 1 81 ? -10.395 -9.522 21.576 1.00 89.06 81 SER A N 1
ATOM 639 C CA . SER A 1 81 ? -9.943 -10.053 22.873 1.00 89.06 81 SER A CA 1
ATOM 640 C C . SER A 1 81 ? -11.104 -10.193 23.852 1.00 89.06 81 SER A C 1
ATOM 642 O O . SER A 1 81 ? -12.088 -9.465 23.771 1.00 89.06 81 SER A O 1
ATOM 644 N N . GLU A 1 82 ? -10.974 -11.114 24.802 1.00 89.12 82 GLU A N 1
ATOM 645 C CA . GLU A 1 82 ? -11.975 -11.356 25.853 1.00 89.12 82 GLU A CA 1
ATOM 646 C C . GLU A 1 82 ? -11.958 -10.281 26.944 1.00 89.12 82 GLU A C 1
ATOM 648 O O . GLU A 1 82 ? -12.973 -10.013 27.579 1.00 89.12 82 GLU A O 1
ATOM 653 N N . SER A 1 83 ? -10.824 -9.608 27.118 1.00 84.50 83 SER A N 1
ATOM 654 C CA . SER A 1 83 ? -10.680 -8.416 27.943 1.00 84.50 83 SER A CA 1
ATOM 655 C C . SER A 1 83 ? -10.575 -7.170 27.066 1.00 84.50 83 SER A C 1
ATOM 657 O O . SER A 1 83 ? -10.152 -7.231 25.903 1.00 84.50 83 SER A O 1
ATOM 659 N N . LYS A 1 84 ? -10.956 -6.014 27.625 1.00 82.12 84 LYS A N 1
ATOM 660 C CA . LYS A 1 84 ? -10.558 -4.733 27.037 1.00 82.12 84 LYS A CA 1
ATOM 661 C C . LYS A 1 84 ? -9.041 -4.733 26.928 1.00 82.12 84 LYS A C 1
ATOM 663 O O . LYS A 1 84 ? -8.362 -5.241 27.819 1.00 82.12 84 LYS A O 1
ATOM 668 N N . VAL A 1 85 ? -8.515 -4.143 25.864 1.00 70.88 85 VAL A N 1
ATOM 669 C CA . VAL A 1 85 ? -7.089 -3.843 25.840 1.00 70.88 85 VAL A CA 1
ATOM 670 C C . VAL A 1 85 ? -6.870 -2.755 26.889 1.00 70.88 85 VAL A C 1
ATOM 672 O O . VAL A 1 85 ? -7.242 -1.598 26.680 1.00 70.88 85 VAL A O 1
ATOM 675 N N . GLU A 1 86 ? -6.383 -3.176 28.058 1.00 61.69 86 GLU A N 1
ATOM 676 C CA . GLU A 1 86 ? -5.948 -2.309 29.151 1.00 61.69 86 GLU A CA 1
ATOM 677 C C . GLU A 1 86 ? -4.829 -1.411 28.619 1.00 61.69 86 GLU A C 1
ATOM 679 O O . GLU A 1 86 ? -4.061 -1.853 27.765 1.00 61.69 86 GLU A O 1
ATOM 684 N N . ASN A 1 87 ? -4.797 -0.141 29.035 1.00 47.28 87 ASN A N 1
ATOM 685 C CA . ASN A 1 87 ? -3.977 0.928 28.451 1.00 47.28 87 ASN A CA 1
ATOM 686 C C . ASN A 1 87 ? -2.456 0.636 28.494 1.00 47.28 87 ASN A C 1
ATOM 688 O O . ASN A 1 87 ? -1.688 1.306 29.173 1.00 47.28 87 ASN A O 1
ATOM 692 N N . GLN A 1 88 ? -1.966 -0.263 27.649 1.00 46.84 88 GLN A N 1
ATOM 693 C CA . GLN A 1 88 ? -0.903 0.133 26.750 1.00 46.84 88 GLN A CA 1
ATOM 694 C C . GLN A 1 88 ? -1.599 0.984 25.703 1.00 46.84 88 GLN A C 1
ATOM 696 O O . GLN A 1 88 ? -2.365 0.446 24.908 1.00 46.84 88 GLN A O 1
ATOM 701 N N . VAL A 1 89 ? -1.407 2.307 25.744 1.00 54.12 89 VAL A N 1
ATOM 702 C CA . VAL A 1 89 ? -1.886 3.226 24.702 1.00 54.12 89 VAL A CA 1
ATOM 703 C C . VAL A 1 89 ? -1.575 2.570 23.363 1.00 54.12 89 VAL A C 1
ATOM 705 O O . VAL A 1 89 ? -0.403 2.459 22.996 1.00 54.12 89 VAL A O 1
ATOM 708 N N . ILE A 1 90 ? -2.589 2.034 22.674 1.00 61.59 90 ILE A N 1
ATOM 709 C CA . ILE A 1 90 ? -2.366 1.385 21.387 1.00 61.59 90 ILE A CA 1
ATOM 710 C C . ILE A 1 90 ? -2.002 2.524 20.468 1.00 61.59 90 ILE A C 1
ATOM 712 O O . ILE A 1 90 ? -2.872 3.234 19.964 1.00 61.59 90 ILE A O 1
ATOM 716 N N . LYS A 1 91 ? -0.693 2.724 20.326 1.00 75.50 91 LYS A N 1
ATOM 717 C CA . LYS A 1 91 ? -0.135 3.805 19.540 1.00 75.50 91 LYS A CA 1
ATOM 718 C C . LYS A 1 91 ? -0.833 3.802 18.178 1.00 75.50 91 LYS A C 1
ATOM 720 O O . LYS A 1 91 ? -1.055 2.713 17.624 1.00 75.50 91 LYS A O 1
ATOM 725 N N . PRO A 1 92 ? -1.222 4.969 17.643 1.00 84.88 92 PRO A N 1
ATOM 726 C CA . PRO A 1 92 ? -1.806 5.060 16.314 1.00 84.88 92 PRO A CA 1
ATOM 727 C C . PRO A 1 92 ? -1.015 4.232 15.293 1.00 84.88 92 PRO A C 1
ATOM 729 O O . PRO A 1 92 ? 0.199 4.061 15.419 1.00 84.88 92 PRO A O 1
ATOM 732 N N . ALA A 1 93 ? -1.687 3.697 14.271 1.00 84.88 93 ALA A N 1
ATOM 733 C CA . ALA A 1 93 ? -1.055 2.786 13.311 1.00 84.88 93 ALA A CA 1
ATOM 734 C C . ALA A 1 93 ? 0.242 3.361 12.712 1.00 84.88 93 ALA A C 1
ATOM 736 O O . ALA A 1 93 ? 1.230 2.632 12.602 1.00 84.88 93 ALA A O 1
ATOM 737 N N . HIS A 1 94 ? 0.275 4.669 12.434 1.00 92.75 94 HIS A N 1
ATOM 738 C CA . HIS A 1 94 ? 1.478 5.344 11.959 1.00 92.75 94 HIS A CA 1
ATOM 739 C C . HIS A 1 94 ? 2.657 5.243 12.941 1.00 92.75 94 HIS A C 1
ATOM 741 O O . HIS A 1 94 ? 3.769 4.946 12.523 1.00 92.75 94 HIS A O 1
ATOM 747 N N . GLU A 1 95 ? 2.460 5.374 14.250 1.00 90.75 95 GLU A N 1
ATOM 748 C CA . GLU A 1 95 ? 3.541 5.198 15.235 1.00 90.75 95 GLU A CA 1
ATOM 749 C C . GLU A 1 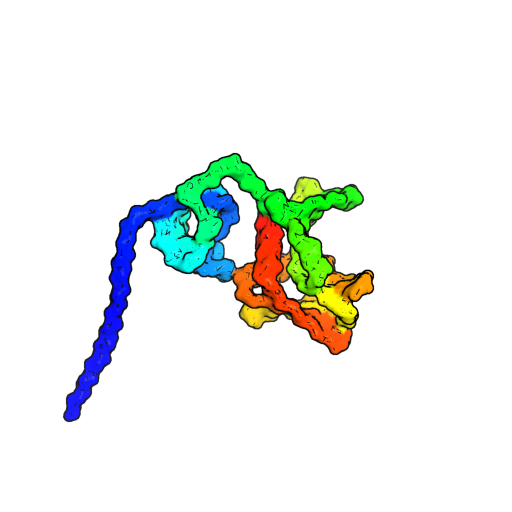95 ? 4.011 3.740 15.351 1.00 90.75 95 GLU A C 1
ATOM 751 O O . GLU A 1 95 ? 5.179 3.449 15.633 1.00 90.75 95 GLU A O 1
ATOM 756 N N . ARG A 1 96 ? 3.101 2.790 15.127 1.00 87.25 96 ARG A N 1
ATOM 757 C CA . ARG A 1 96 ? 3.405 1.360 15.231 1.00 87.25 96 ARG A CA 1
ATOM 758 C C . ARG A 1 96 ? 4.182 0.845 14.034 1.00 87.25 96 ARG A C 1
ATOM 760 O O . ARG A 1 96 ? 5.139 0.092 14.218 1.00 87.25 96 ARG A O 1
ATOM 767 N N . TYR A 1 97 ? 3.766 1.220 12.830 1.00 90.69 97 TYR A N 1
ATOM 768 C CA . TYR A 1 97 ? 4.214 0.572 11.600 1.00 90.69 97 TYR A CA 1
ATOM 769 C C . TYR A 1 97 ? 5.187 1.397 10.770 1.00 90.69 97 TYR A C 1
ATOM 771 O O . TYR A 1 97 ? 5.777 0.833 9.849 1.00 90.69 97 TYR A O 1
ATOM 779 N N . THR A 1 98 ? 5.374 2.682 11.087 1.00 96.06 98 THR A N 1
ATOM 780 C CA . THR A 1 98 ? 6.198 3.569 10.261 1.00 96.06 98 THR A CA 1
ATOM 781 C C . THR A 1 98 ? 7.446 4.083 10.965 1.00 96.06 98 THR A C 1
ATOM 783 O O . THR A 1 98 ? 7.516 4.125 12.197 1.00 96.06 98 THR A O 1
ATOM 786 N N . VAL A 1 99 ? 8.432 4.457 10.158 1.00 95.50 99 VAL A N 1
ATOM 787 C CA . VAL A 1 99 ? 9.523 5.367 10.510 1.00 95.50 99 VAL A CA 1
ATOM 788 C C . VAL A 1 99 ? 9.230 6.735 9.898 1.00 95.50 99 VAL A C 1
ATOM 790 O O . VAL A 1 99 ? 8.579 6.812 8.854 1.00 95.50 99 VAL A O 1
ATOM 793 N N . LYS A 1 100 ? 9.683 7.805 10.561 1.00 96.00 100 LYS A N 1
ATOM 794 C CA . LYS A 1 100 ? 9.488 9.180 10.092 1.00 96.00 100 LYS A CA 1
ATOM 795 C C . LYS A 1 100 ? 10.800 9.765 9.584 1.00 96.00 100 LYS A C 1
ATOM 797 O O . LYS A 1 100 ? 11.821 9.623 10.252 1.00 96.00 100 LYS A O 1
ATOM 802 N N . SER A 1 101 ? 10.742 10.492 8.479 1.00 96.50 101 SER A N 1
ATOM 803 C CA . SER A 1 101 ? 11.798 11.410 8.046 1.00 96.50 101 SER A CA 1
ATOM 804 C C . SER A 1 101 ? 11.193 12.782 7.749 1.00 96.50 101 SER A C 1
ATOM 806 O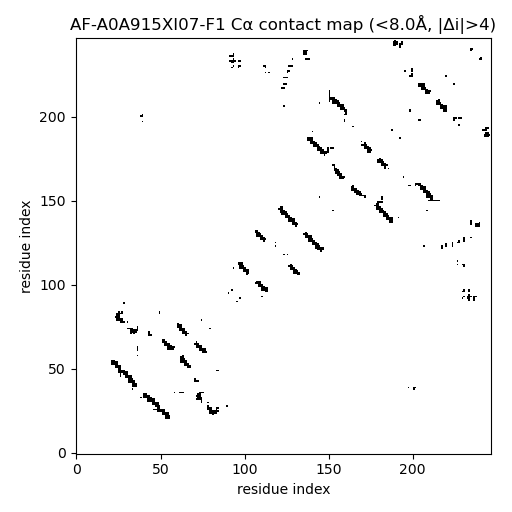 O . SER A 1 101 ? 10.006 12.897 7.442 1.00 96.50 101 SER A O 1
ATOM 808 N N . ILE A 1 102 ? 11.981 13.842 7.922 1.00 96.94 102 ILE A N 1
ATOM 809 C CA . ILE A 1 102 ? 11.519 15.222 7.740 1.00 96.94 102 ILE A CA 1
ATOM 810 C C . ILE A 1 102 ? 12.273 15.825 6.565 1.00 96.94 102 ILE A C 1
ATOM 812 O O . ILE A 1 102 ? 13.492 15.980 6.625 1.00 96.94 102 ILE A O 1
ATOM 816 N N . ASP A 1 103 ? 11.530 16.215 5.537 1.00 96.12 103 ASP A N 1
ATOM 817 C CA . ASP A 1 103 ? 12.017 17.120 4.510 1.00 96.12 103 ASP A CA 1
ATOM 818 C C . ASP A 1 103 ? 11.832 18.555 5.011 1.00 96.12 103 ASP A C 1
ATOM 820 O O . ASP A 1 103 ? 10.709 19.054 5.120 1.00 96.12 103 ASP A O 1
ATOM 824 N N . LYS A 1 104 ? 12.937 19.202 5.390 1.00 95.88 104 LYS A N 1
ATOM 825 C CA . LYS A 1 104 ? 12.918 20.559 5.955 1.00 95.88 104 LYS A CA 1
ATOM 826 C C . LYS A 1 104 ? 12.684 21.638 4.897 1.00 95.88 104 LYS A C 1
ATOM 828 O O . LYS A 1 104 ? 12.115 22.671 5.241 1.00 95.88 104 LYS A O 1
ATOM 833 N N . PHE A 1 105 ? 13.106 21.406 3.654 1.00 96.00 105 PHE A N 1
ATOM 834 C CA . PHE A 1 105 ? 12.910 22.353 2.555 1.00 96.00 105 PHE A CA 1
ATOM 835 C C . PHE A 1 105 ? 11.442 22.378 2.163 1.00 96.00 105 PHE A C 1
ATOM 837 O O . PHE A 1 105 ? 10.811 23.434 2.137 1.00 96.00 105 PHE A O 1
ATOM 844 N N . GLU A 1 106 ? 10.874 21.189 1.985 1.00 95.62 106 GLU A N 1
ATOM 845 C CA . GLU A 1 106 ? 9.475 21.047 1.629 1.00 95.62 106 GLU A CA 1
ATOM 846 C C . GLU A 1 106 ? 8.550 21.158 2.839 1.00 95.62 106 GLU A C 1
ATOM 848 O O . GLU A 1 106 ? 7.356 21.336 2.662 1.00 95.62 106 GLU A O 1
ATOM 853 N N . LYS A 1 107 ? 9.037 21.073 4.080 1.00 96.62 107 LYS A N 1
ATOM 854 C CA . LYS A 1 107 ? 8.195 21.008 5.293 1.00 96.62 107 LYS A CA 1
ATOM 855 C C . LYS A 1 107 ? 7.202 19.834 5.240 1.00 96.62 107 LYS A C 1
ATOM 857 O O . LYS A 1 107 ? 6.019 19.974 5.570 1.00 96.62 107 LYS A O 1
ATOM 862 N N . ILE A 1 108 ? 7.683 18.667 4.810 1.00 98.12 108 ILE A N 1
ATOM 863 C CA . ILE A 1 108 ? 6.913 17.416 4.758 1.00 98.12 108 ILE A CA 1
ATOM 864 C C . ILE A 1 108 ? 7.487 16.431 5.773 1.00 98.12 108 ILE A C 1
ATOM 866 O O . ILE A 1 108 ? 8.695 16.215 5.836 1.00 98.12 108 ILE A O 1
ATOM 870 N N . ILE A 1 109 ? 6.609 15.782 6.536 1.00 98.19 109 ILE A N 1
ATOM 871 C CA . ILE A 1 109 ? 6.951 14.573 7.284 1.00 98.19 109 ILE A CA 1
ATOM 872 C C . ILE A 1 109 ? 6.569 13.370 6.425 1.00 98.19 109 ILE A C 1
ATOM 874 O O . ILE A 1 109 ? 5.390 13.184 6.102 1.00 98.19 109 ILE A O 1
ATOM 878 N N . TRP A 1 110 ? 7.557 12.557 6.080 1.00 98.12 110 TRP A N 1
ATOM 879 C CA . TRP A 1 110 ? 7.378 11.298 5.376 1.00 98.12 110 TRP A CA 1
ATOM 880 C C . TRP A 1 110 ? 7.249 10.156 6.375 1.00 98.12 110 TRP A C 1
ATOM 882 O O . TRP A 1 110 ? 8.011 10.075 7.337 1.00 98.12 110 TRP A O 1
ATOM 892 N N . TYR A 1 111 ? 6.279 9.277 6.146 1.00 98.12 111 TYR A N 1
ATOM 893 C CA . TYR A 1 111 ? 6.056 8.067 6.924 1.00 98.12 111 TYR A CA 1
ATOM 894 C C . TYR A 1 111 ? 6.212 6.866 5.998 1.00 98.12 111 TYR A C 1
ATOM 896 O O . TYR A 1 111 ? 5.414 6.674 5.074 1.00 98.12 111 TYR A O 1
ATOM 904 N N . GLU A 1 112 ? 7.215 6.041 6.268 1.00 96.69 112 GLU A N 1
ATOM 905 C CA . GLU A 1 112 ? 7.530 4.839 5.497 1.00 96.69 112 GLU A CA 1
ATOM 906 C C . GLU A 1 112 ? 7.398 3.594 6.364 1.00 96.69 112 GLU A C 1
ATOM 908 O O . GLU A 1 112 ? 7.579 3.656 7.577 1.00 96.69 112 GLU A O 1
ATOM 913 N N . ASN A 1 113 ? 7.102 2.440 5.768 1.00 94.38 113 ASN A N 1
ATOM 914 C CA . ASN A 1 113 ? 6.993 1.195 6.526 1.00 94.38 113 ASN A CA 1
ATOM 915 C C . ASN A 1 113 ? 8.326 0.855 7.224 1.00 94.38 113 ASN A C 1
ATOM 917 O O . ASN A 1 113 ? 9.382 0.936 6.604 1.00 94.38 113 ASN A O 1
ATOM 921 N N . LYS A 1 114 ? 8.295 0.381 8.477 1.00 88.00 114 LYS A N 1
ATOM 922 C CA . LYS A 1 114 ? 9.498 -0.094 9.197 1.00 88.00 114 LYS A CA 1
ATOM 923 C C . LYS A 1 114 ? 10.269 -1.199 8.455 1.00 88.00 114 LYS A C 1
ATOM 925 O O . LYS A 1 114 ? 11.459 -1.365 8.686 1.00 88.00 114 LYS A O 1
ATOM 930 N N . GLY A 1 115 ? 9.609 -1.950 7.573 1.00 78.69 115 GLY A N 1
ATOM 931 C CA . GLY A 1 115 ? 10.223 -2.957 6.704 1.00 78.69 115 GLY A CA 1
ATOM 932 C C . GLY A 1 115 ? 10.732 -2.435 5.354 1.00 78.69 115 GLY A C 1
ATOM 933 O O . GLY A 1 115 ? 11.028 -3.251 4.487 1.00 78.69 115 GLY A O 1
ATOM 934 N N . HIS A 1 116 ? 10.805 -1.117 5.129 1.00 79.06 116 HIS A N 1
ATOM 935 C CA . HIS A 1 116 ? 11.130 -0.531 3.818 1.00 79.06 116 HIS A CA 1
ATOM 936 C C . HIS A 1 116 ? 12.496 -0.951 3.260 1.00 79.06 116 HIS A C 1
ATOM 938 O O . HIS A 1 116 ? 12.589 -1.159 2.054 1.00 79.06 116 HIS A O 1
ATOM 944 N N . PHE A 1 117 ? 13.498 -1.194 4.112 1.00 80.12 117 PHE A N 1
ATOM 945 C CA . PHE A 1 117 ? 14.816 -1.679 3.674 1.00 80.12 117 PHE A CA 1
ATOM 946 C C . PHE A 1 117 ? 14.746 -3.037 2.955 1.00 80.12 117 PHE A C 1
ATOM 948 O O . PHE A 1 117 ? 15.458 -3.278 1.989 1.00 80.12 117 PHE A O 1
ATOM 955 N N . PHE A 1 118 ? 13.844 -3.930 3.372 1.00 81.69 118 PHE A N 1
ATOM 956 C CA . PHE A 1 118 ? 13.628 -5.186 2.649 1.00 81.69 118 PHE A CA 1
ATOM 957 C C . PHE A 1 118 ? 13.044 -4.933 1.249 1.00 81.69 118 PHE A C 1
ATOM 959 O O . PHE A 1 118 ? 13.408 -5.605 0.291 1.00 81.69 118 PHE A O 1
ATOM 966 N N . LEU A 1 119 ? 12.164 -3.935 1.119 1.00 80.56 119 LEU A N 1
ATOM 967 C CA . LEU A 1 119 ? 11.523 -3.581 -0.148 1.00 80.56 119 LEU A CA 1
ATOM 968 C C . LEU A 1 119 ? 12.470 -2.877 -1.128 1.00 80.56 119 LEU A C 1
ATOM 970 O O . LEU A 1 119 ? 12.144 -2.794 -2.301 1.00 80.56 119 LEU A O 1
ATOM 974 N N . SER A 1 120 ? 13.614 -2.336 -0.707 1.00 80.31 120 SER A N 1
ATOM 975 C CA . SER A 1 120 ? 14.572 -1.752 -1.662 1.00 80.31 120 SER A CA 1
ATOM 976 C C . SER A 1 120 ? 15.387 -2.791 -2.434 1.00 80.31 120 SER A C 1
ATOM 978 O O . SER A 1 120 ? 16.043 -2.418 -3.395 1.00 80.31 120 SER A O 1
ATOM 980 N N . LEU A 1 121 ? 15.340 -4.065 -2.035 1.00 85.56 121 LEU A N 1
ATOM 981 C CA . LEU A 1 121 ? 16.182 -5.138 -2.582 1.00 85.56 121 LEU A CA 1
ATOM 982 C C . LEU A 1 121 ? 15.430 -6.091 -3.522 1.00 85.56 121 LEU A C 1
ATOM 984 O O . LEU A 1 121 ? 15.979 -7.096 -3.962 1.00 85.56 121 LEU A O 1
ATOM 988 N N . ILE A 1 122 ? 14.148 -5.824 -3.776 1.00 92.50 122 ILE A N 1
ATOM 989 C CA . ILE A 1 122 ? 13.276 -6.685 -4.575 1.00 92.50 122 ILE A CA 1
ATOM 990 C C . ILE A 1 122 ? 12.424 -5.847 -5.517 1.00 92.50 122 ILE A C 1
ATOM 992 O O . ILE A 1 122 ? 12.152 -4.674 -5.252 1.00 92.50 122 ILE A O 1
ATOM 996 N N . SER A 1 123 ? 11.935 -6.467 -6.589 1.00 97.56 123 SER A N 1
ATOM 997 C CA . SER A 1 123 ? 10.817 -5.890 -7.330 1.00 97.56 123 SER A CA 1
ATOM 998 C C . SER A 1 123 ? 9.605 -5.785 -6.399 1.00 97.56 123 SER A C 1
ATOM 1000 O O . SER A 1 123 ? 9.395 -6.678 -5.587 1.00 97.56 123 SER A O 1
ATOM 1002 N N . ASN A 1 124 ? 8.853 -4.683 -6.434 1.00 97.44 124 ASN A N 1
ATOM 1003 C CA . ASN A 1 124 ? 7.697 -4.483 -5.552 1.00 97.44 124 ASN A CA 1
ATOM 1004 C C . ASN A 1 124 ? 6.804 -3.313 -5.982 1.00 97.44 124 ASN A C 1
ATOM 1006 O O . ASN A 1 124 ? 7.191 -2.443 -6.766 1.00 97.44 124 ASN A O 1
ATOM 1010 N N . ILE A 1 125 ? 5.628 -3.266 -5.360 1.00 98.00 125 ILE A N 1
ATOM 1011 C CA . ILE A 1 125 ? 4.770 -2.090 -5.241 1.00 98.00 125 ILE A CA 1
ATOM 1012 C C . ILE A 1 125 ? 4.671 -1.717 -3.762 1.00 98.00 125 ILE A C 1
ATOM 1014 O O . ILE A 1 125 ? 4.316 -2.542 -2.918 1.00 98.00 125 ILE A O 1
ATOM 1018 N N . ARG A 1 126 ? 4.984 -0.465 -3.429 1.00 96.69 126 ARG A N 1
ATOM 1019 C CA . ARG A 1 126 ? 4.901 0.049 -2.058 1.00 96.69 126 ARG A CA 1
ATOM 1020 C C . ARG A 1 126 ? 4.262 1.422 -2.019 1.00 96.69 126 ARG A C 1
ATOM 1022 O O . ARG A 1 126 ? 4.303 2.172 -2.992 1.00 96.69 126 ARG A O 1
ATOM 1029 N N . ILE A 1 127 ? 3.731 1.768 -0.853 1.00 98.25 127 ILE A N 1
ATOM 1030 C CA . ILE A 1 127 ? 3.176 3.091 -0.588 1.00 98.25 127 ILE A CA 1
ATOM 1031 C C . ILE A 1 127 ? 3.839 3.728 0.625 1.00 98.25 127 ILE A C 1
ATOM 1033 O O . ILE A 1 127 ? 4.271 3.038 1.553 1.00 98.25 127 ILE A O 1
ATOM 1037 N N . TYR A 1 128 ? 3.882 5.051 0.625 1.00 98.25 128 TYR A N 1
ATOM 1038 C CA . TYR A 1 128 ? 4.330 5.855 1.751 1.00 98.25 128 TYR A CA 1
ATOM 1039 C C . TYR A 1 128 ? 3.506 7.138 1.847 1.00 98.25 128 TYR A C 1
ATOM 1041 O O . TYR A 1 128 ? 2.771 7.493 0.923 1.00 98.25 128 TYR A O 1
ATOM 1049 N N . ILE A 1 129 ? 3.546 7.784 3.010 1.00 98.69 129 ILE A N 1
ATOM 1050 C CA . ILE A 1 129 ? 2.629 8.879 3.340 1.00 98.69 129 ILE A CA 1
ATOM 1051 C C . ILE A 1 129 ? 3.429 10.159 3.508 1.00 98.69 129 ILE A C 1
ATOM 1053 O O 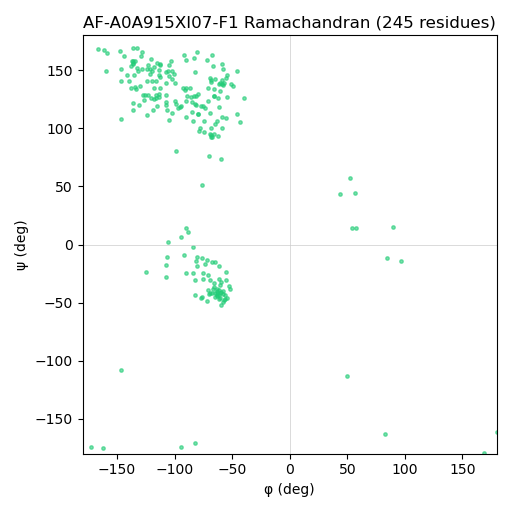. ILE A 1 129 ? 4.375 10.191 4.292 1.00 98.69 129 ILE A O 1
ATOM 1057 N N . GLY A 1 130 ? 3.018 11.219 2.825 1.00 98.50 130 GLY A N 1
ATOM 1058 C CA . GLY A 1 130 ? 3.477 12.573 3.101 1.00 98.50 130 GLY A CA 1
ATOM 1059 C C . GLY A 1 130 ? 2.447 13.326 3.932 1.00 98.50 130 GLY A C 1
ATOM 1060 O O . GLY A 1 130 ? 1.242 13.222 3.696 1.00 98.50 130 GLY A O 1
ATOM 1061 N N . LYS A 1 131 ? 2.904 14.098 4.918 1.00 98.12 131 LYS A N 1
ATOM 1062 C CA . LYS A 1 131 ? 2.046 15.001 5.691 1.00 98.12 131 LYS A CA 1
ATOM 1063 C C . LYS A 1 131 ? 2.721 16.352 5.881 1.00 98.12 131 LYS A C 1
ATOM 1065 O O . LYS A 1 131 ? 3.800 16.434 6.462 1.00 98.12 131 LYS A O 1
ATOM 1070 N N . ARG A 1 132 ? 2.045 17.402 5.420 1.00 96.94 132 ARG A N 1
ATOM 1071 C CA . ARG A 1 132 ? 2.386 18.802 5.701 1.00 96.94 132 ARG A CA 1
ATOM 1072 C C . ARG A 1 132 ? 1.660 19.268 6.962 1.00 96.94 132 ARG A C 1
ATOM 1074 O O . ARG A 1 132 ? 0.649 18.681 7.365 1.00 96.94 132 ARG A O 1
ATOM 1081 N N . GLU A 1 133 ? 2.169 20.321 7.588 1.00 93.00 133 GLU A N 1
ATOM 1082 C CA . GLU A 1 133 ? 1.496 20.943 8.729 1.00 93.00 133 GLU A CA 1
ATOM 1083 C C . GLU A 1 133 ? 0.074 21.387 8.338 1.00 93.00 133 GLU A C 1
ATOM 1085 O O . GLU A 1 133 ? -0.152 21.857 7.222 1.00 93.00 133 GLU A O 1
ATOM 1090 N N . LYS A 1 134 ? -0.901 21.180 9.237 1.00 90.25 134 LYS A N 1
ATOM 1091 C CA . LYS A 1 134 ? -2.320 21.567 9.065 1.00 90.25 134 LYS A CA 1
ATOM 1092 C C . LYS A 1 134 ? -3.005 21.054 7.785 1.00 90.25 134 LYS A C 1
ATOM 1094 O O . LYS A 1 134 ? -4.102 21.491 7.467 1.00 90.25 134 LYS A O 1
ATOM 1099 N N . SER A 1 135 ? -2.403 20.092 7.087 1.00 94.31 135 SER A N 1
ATOM 1100 C CA . SER A 1 135 ? -2.941 19.514 5.854 1.00 94.31 135 SER A CA 1
ATOM 1101 C C . SER A 1 135 ? -3.318 18.042 6.050 1.00 94.31 135 SER A C 1
ATOM 1103 O O . SER A 1 135 ? -2.676 17.333 6.850 1.00 94.31 135 SER A O 1
ATOM 1105 N N . PRO A 1 136 ? -4.330 17.537 5.320 1.00 94.56 136 PRO A N 1
ATOM 1106 C CA . PRO A 1 136 ? -4.558 16.103 5.206 1.00 94.56 136 PRO A CA 1
ATOM 1107 C C . PRO A 1 136 ? -3.292 15.388 4.706 1.00 94.56 136 PRO A C 1
ATOM 1109 O O . PRO A 1 136 ? -2.523 15.965 3.932 1.00 94.56 136 PRO A O 1
ATOM 1112 N N . PRO A 1 137 ? -3.028 14.150 5.156 1.00 98.12 137 PRO A N 1
ATOM 1113 C CA . PRO A 1 137 ? -1.953 13.360 4.577 1.00 98.12 137 PRO A CA 1
ATOM 1114 C C . PRO A 1 137 ? -2.281 13.003 3.120 1.00 98.12 137 PRO A C 1
ATOM 1116 O O . PRO A 1 137 ? -3.449 12.855 2.753 1.00 98.12 137 PRO A O 1
ATOM 1119 N N . PHE A 1 138 ? -1.249 12.784 2.313 1.00 98.25 138 PHE A N 1
ATOM 1120 C CA . PHE A 1 138 ? -1.357 12.270 0.948 1.00 98.25 138 PHE A CA 1
ATOM 1121 C C . PHE A 1 138 ? -0.524 10.997 0.793 1.00 98.25 138 PHE A C 1
ATOM 1123 O O . PHE A 1 138 ? 0.439 10.772 1.531 1.00 98.25 138 PHE A O 1
ATOM 1130 N N . LEU A 1 139 ? -0.904 10.154 -0.164 1.00 98.50 139 LEU A N 1
ATOM 1131 C CA . LEU A 1 139 ? -0.218 8.902 -0.460 1.00 98.50 139 LEU A CA 1
ATOM 1132 C C . LEU A 1 139 ? 0.664 9.045 -1.701 1.00 98.50 139 LEU A C 1
ATOM 1134 O O . LEU A 1 139 ? 0.297 9.685 -2.689 1.00 98.50 139 LEU A O 1
ATOM 1138 N N . ARG A 1 140 ? 1.824 8.402 -1.641 1.00 98.44 140 ARG A N 1
ATOM 1139 C CA . ARG A 1 140 ? 2.720 8.173 -2.770 1.00 98.44 140 ARG A CA 1
ATOM 1140 C C . ARG A 1 140 ? 2.823 6.677 -3.008 1.00 98.44 140 ARG A C 1
ATOM 1142 O O . ARG A 1 140 ? 2.887 5.906 -2.049 1.00 98.44 140 ARG A O 1
ATOM 1149 N N . MET A 1 141 ? 2.848 6.280 -4.270 1.00 98.38 141 MET A N 1
ATOM 1150 C CA . MET A 1 141 ? 3.086 4.908 -4.694 1.00 98.38 141 MET A CA 1
ATOM 1151 C C . MET A 1 141 ? 4.412 4.850 -5.436 1.00 98.38 141 MET A C 1
ATOM 1153 O O . MET A 1 141 ? 4.644 5.617 -6.370 1.00 98.38 141 MET A O 1
ATOM 1157 N N . LYS A 1 142 ? 5.263 3.913 -5.027 1.00 97.88 142 LYS A N 1
ATOM 1158 C CA . LYS A 1 142 ? 6.519 3.603 -5.696 1.00 97.88 142 LYS A CA 1
ATOM 1159 C C . LYS A 1 142 ? 6.474 2.167 -6.192 1.00 97.88 142 LYS A C 1
ATOM 1161 O O . LYS A 1 142 ? 6.241 1.249 -5.406 1.00 97.88 142 LYS A O 1
ATOM 1166 N N . VAL A 1 143 ? 6.707 1.988 -7.486 1.00 98.25 143 VAL A N 1
ATOM 1167 C CA . VAL A 1 143 ? 6.818 0.672 -8.122 1.00 98.25 143 VAL A CA 1
ATOM 1168 C C . VAL A 1 143 ? 8.251 0.527 -8.588 1.00 98.25 143 VAL A C 1
ATOM 1170 O O . VAL A 1 143 ? 8.769 1.428 -9.242 1.00 98.25 143 VAL A O 1
ATOM 1173 N N . THR A 1 144 ? 8.897 -0.565 -8.197 1.00 97.88 144 THR A N 1
ATOM 1174 C CA . THR A 1 144 ? 10.321 -0.799 -8.445 1.00 97.88 144 THR A CA 1
ATOM 1175 C C . THR A 1 144 ? 10.488 -2.151 -9.120 1.00 97.88 144 THR A C 1
ATOM 1177 O O . THR A 1 144 ? 9.963 -3.143 -8.623 1.00 97.88 144 THR A O 1
ATOM 1180 N N . TYR A 1 145 ? 11.212 -2.184 -10.231 1.00 97.81 145 TYR A N 1
ATOM 1181 C CA . TYR A 1 145 ? 11.871 -3.374 -10.749 1.00 97.81 145 TYR A CA 1
ATOM 1182 C C . TYR A 1 145 ? 13.276 -3.436 -10.145 1.00 97.81 145 TYR A C 1
ATOM 1184 O O . TYR A 1 145 ? 13.969 -2.421 -10.102 1.00 97.81 145 TYR A O 1
ATOM 1192 N N . HIS A 1 146 ? 13.682 -4.611 -9.680 1.00 96.25 146 HIS A N 1
ATOM 1193 C CA . HIS A 1 146 ? 15.031 -4.894 -9.197 1.00 96.25 146 HIS A CA 1
ATOM 1194 C C . HIS A 1 146 ? 15.500 -6.212 -9.814 1.00 96.25 146 HIS A C 1
ATOM 1196 O O . HIS A 1 146 ? 14.745 -7.193 -9.804 1.00 96.25 146 HIS A O 1
ATOM 1202 N N . GLY A 1 147 ? 16.728 -6.246 -10.325 1.00 93.94 147 GLY A N 1
ATOM 1203 C CA . GLY A 1 147 ? 17.292 -7.421 -10.986 1.00 93.94 147 GLY A CA 1
ATOM 1204 C C . GLY A 1 147 ? 18.768 -7.258 -11.330 1.00 93.94 147 GLY A C 1
ATOM 1205 O O . GLY A 1 147 ? 19.389 -6.263 -10.962 1.00 93.94 147 GLY A O 1
ATOM 1206 N N . ASP A 1 148 ? 19.309 -8.244 -12.039 1.00 93.50 148 ASP A N 1
ATOM 1207 C CA . ASP A 1 148 ? 20.718 -8.256 -12.453 1.00 93.50 148 ASP A CA 1
ATOM 1208 C C . ASP A 1 148 ? 20.946 -7.429 -13.730 1.00 93.50 148 ASP A C 1
ATOM 1210 O O . ASP A 1 148 ? 21.985 -6.796 -13.884 1.00 93.50 148 ASP A O 1
ATOM 1214 N N . ASP A 1 149 ? 19.933 -7.357 -14.602 1.00 94.06 149 ASP A N 1
ATOM 1215 C CA . ASP A 1 149 ? 19.995 -6.662 -15.889 1.00 94.06 149 ASP A CA 1
ATOM 1216 C C . ASP A 1 149 ? 18.941 -5.565 -16.019 1.00 94.06 149 ASP A C 1
ATOM 1218 O O . ASP A 1 149 ? 17.800 -5.693 -15.554 1.00 94.06 149 ASP A O 1
ATOM 1222 N N . TRP A 1 150 ? 19.310 -4.498 -16.731 1.00 95.88 150 TRP A N 1
ATOM 1223 C CA . TRP A 1 150 ? 18.395 -3.424 -17.098 1.00 95.88 150 TRP A CA 1
ATOM 1224 C C . TRP A 1 150 ? 17.263 -3.937 -17.984 1.00 95.88 150 TRP A C 1
ATOM 1226 O O . TRP A 1 150 ? 17.481 -4.490 -19.063 1.00 95.88 150 TRP A O 1
ATOM 1236 N N . LEU A 1 151 ? 16.033 -3.661 -17.567 1.00 96.50 151 LEU A N 1
ATOM 1237 C CA . LEU A 1 151 ? 14.831 -3.944 -18.336 1.00 96.50 151 LEU A CA 1
ATOM 1238 C C . LEU A 1 151 ? 14.461 -2.753 -19.239 1.00 96.50 151 LEU A C 1
ATOM 1240 O O . LEU A 1 151 ? 13.823 -2.931 -20.281 1.00 96.50 151 LEU A O 1
ATOM 1244 N N . PHE A 1 152 ? 14.889 -1.541 -18.866 1.00 97.19 152 PHE A N 1
ATOM 1245 C CA . PHE A 1 152 ? 14.456 -0.269 -19.445 1.00 97.19 152 PHE A CA 1
ATOM 1246 C C . PHE A 1 152 ? 12.929 -0.171 -19.443 1.00 97.19 152 PHE A C 1
ATOM 1248 O O . PHE A 1 152 ? 12.291 -0.035 -20.490 1.00 97.19 152 PHE A O 1
ATOM 1255 N N . VAL A 1 153 ? 12.348 -0.297 -18.249 1.00 98.06 153 VAL A N 1
ATOM 1256 C CA . VAL A 1 153 ? 10.906 -0.337 -18.002 1.00 98.06 153 VAL A CA 1
ATOM 1257 C C . VAL A 1 153 ? 10.236 0.891 -18.606 1.00 98.06 153 VAL A C 1
ATOM 1259 O O . VAL A 1 153 ? 10.636 2.024 -18.340 1.00 98.06 153 VAL A O 1
ATOM 1262 N N . LYS A 1 154 ? 9.209 0.649 -19.423 1.00 97.81 154 LYS A N 1
ATOM 1263 C CA . LYS A 1 154 ? 8.357 1.678 -20.037 1.00 97.81 154 LYS A CA 1
ATOM 1264 C C . LYS A 1 154 ? 6.967 1.733 -19.416 1.00 97.81 154 LYS A C 1
ATOM 1266 O O . LYS A 1 154 ? 6.305 2.763 -19.466 1.00 97.81 154 LYS A O 1
ATOM 1271 N N . SER A 1 155 ? 6.494 0.605 -18.894 1.00 98.19 155 SER A N 1
ATOM 1272 C CA . SER A 1 155 ? 5.188 0.501 -18.250 1.00 98.19 155 SER A CA 1
ATOM 1273 C C . SER A 1 155 ? 5.116 -0.737 -17.366 1.00 98.19 155 SER A C 1
ATOM 1275 O O . SER A 1 155 ? 5.953 -1.639 -17.469 1.00 98.19 155 SER A O 1
ATOM 1277 N N . PHE A 1 156 ? 4.086 -0.809 -16.531 1.00 98.62 156 PHE A N 1
ATOM 1278 C CA . PHE A 1 156 ? 3.727 -2.040 -15.836 1.00 98.62 156 PHE A CA 1
ATOM 1279 C C . PHE A 1 156 ? 2.214 -2.275 -15.870 1.00 98.62 156 PHE A C 1
ATOM 1281 O O . PHE A 1 156 ? 1.422 -1.345 -16.019 1.00 98.62 156 PHE A O 1
ATOM 1288 N N . SER A 1 157 ? 1.799 -3.528 -15.728 1.00 98.69 157 SER A N 1
ATOM 1289 C CA . SER A 1 157 ? 0.419 -3.913 -15.415 1.00 98.69 157 SER A CA 1
ATOM 1290 C C . SER A 1 157 ? 0.406 -4.694 -14.112 1.00 98.69 157 SER A C 1
ATOM 1292 O O . SER A 1 157 ? 1.425 -5.263 -13.725 1.00 98.69 157 SER A O 1
ATOM 1294 N N . VAL A 1 158 ? -0.751 -4.767 -13.463 1.00 98.81 158 VAL A N 1
ATOM 1295 C CA . VAL A 1 158 ? -0.945 -5.657 -12.315 1.00 98.81 158 VAL A CA 1
ATOM 1296 C C . VAL A 1 158 ? -2.119 -6.576 -12.611 1.00 98.81 158 VAL A C 1
ATOM 1298 O O . VAL A 1 158 ? -3.177 -6.106 -13.019 1.00 98.81 158 VAL A O 1
ATOM 1301 N N . LEU A 1 159 ? -1.931 -7.880 -12.447 1.00 98.81 159 LEU A N 1
ATOM 1302 C CA . LEU A 1 159 ? -3.009 -8.860 -12.458 1.00 98.81 159 LEU A CA 1
ATOM 1303 C C . LEU A 1 159 ? -3.360 -9.182 -11.006 1.00 98.81 159 LEU A C 1
ATOM 1305 O O . LEU A 1 159 ? -2.481 -9.615 -10.271 1.00 98.81 159 LEU A O 1
ATOM 1309 N N . VAL A 1 160 ? -4.603 -8.950 -10.593 1.00 98.44 160 VAL A N 1
ATOM 1310 C CA . VAL A 1 160 ? -5.090 -9.169 -9.224 1.00 98.44 160 VAL A CA 1
ATOM 1311 C C . VAL A 1 160 ? -6.285 -10.106 -9.296 1.00 98.44 160 VAL A C 1
ATOM 1313 O O . VAL A 1 160 ? -7.302 -9.736 -9.879 1.00 98.44 160 VAL A O 1
ATOM 1316 N N . ASP A 1 161 ? -6.139 -11.330 -8.786 1.00 97.00 161 ASP A N 1
ATOM 1317 C CA . ASP A 1 161 ? -7.155 -12.393 -8.856 1.00 97.00 161 ASP A CA 1
ATOM 1318 C C . ASP A 1 161 ? -7.817 -12.514 -10.252 1.00 97.00 161 ASP A C 1
ATOM 1320 O O . ASP A 1 161 ? -9.033 -12.615 -10.405 1.00 97.00 161 ASP A O 1
ATOM 1324 N N . GLY A 1 162 ? -6.994 -12.451 -11.307 1.00 95.88 162 GLY A N 1
ATOM 1325 C CA . GLY A 1 162 ? -7.425 -12.533 -12.708 1.00 95.88 162 GLY A CA 1
ATOM 1326 C C . GLY A 1 162 ? -7.897 -11.214 -13.341 1.00 95.88 162 GLY A C 1
ATOM 1327 O O . GLY A 1 162 ? -7.995 -11.135 -14.566 1.00 95.88 162 GLY A O 1
ATOM 1328 N N . LYS A 1 163 ? -8.121 -10.148 -12.563 1.00 98.00 163 LYS A N 1
ATOM 1329 C CA . LYS A 1 163 ? -8.445 -8.811 -13.083 1.00 98.00 163 LYS A CA 1
ATOM 1330 C C . LYS A 1 163 ? -7.176 -8.032 -13.420 1.00 98.00 163 LYS A C 1
ATOM 1332 O O . LYS A 1 163 ? -6.294 -7.860 -12.582 1.00 98.00 163 LYS A O 1
ATOM 1337 N N . LYS A 1 164 ? -7.084 -7.521 -14.650 1.00 98.31 164 LYS A N 1
ATOM 1338 C CA . LYS A 1 164 ? -5.936 -6.731 -15.116 1.00 98.31 164 LYS A CA 1
ATOM 1339 C C . LYS A 1 164 ? -6.135 -5.233 -14.863 1.00 98.31 164 LYS A C 1
ATOM 1341 O O . LYS A 1 164 ? -7.158 -4.670 -15.238 1.00 98.31 164 LYS A O 1
ATOM 1346 N N . TYR A 1 165 ? -5.107 -4.599 -14.308 1.00 98.31 165 TYR A N 1
ATOM 1347 C CA . TYR A 1 165 ? -4.957 -3.157 -14.120 1.00 98.31 165 TYR A CA 1
ATOM 1348 C C . TYR A 1 165 ? -3.822 -2.624 -15.001 1.00 98.31 165 TYR A C 1
ATOM 1350 O O . TYR A 1 165 ? -2.789 -3.283 -15.176 1.00 98.31 165 TYR A O 1
ATOM 1358 N N . GLY A 1 166 ? -3.996 -1.410 -15.524 1.00 95.75 166 GLY A N 1
ATOM 1359 C CA . GLY A 1 166 ? -3.047 -0.775 -16.437 1.00 95.75 166 GLY A CA 1
ATOM 1360 C C . GLY A 1 166 ? -3.203 -1.223 -17.903 1.00 95.75 166 GLY A C 1
ATOM 1361 O O . GLY A 1 166 ? -4.227 -1.800 -18.271 1.00 95.75 166 GLY A O 1
ATOM 1362 N N . PRO A 1 167 ? -2.190 -0.988 -18.758 1.00 96.50 167 PRO A N 1
ATOM 1363 C CA . PRO A 1 167 ? -0.828 -0.585 -18.406 1.00 96.50 167 PRO A CA 1
ATOM 1364 C C . PRO A 1 167 ? -0.734 0.837 -17.841 1.00 96.50 167 PRO A C 1
ATOM 1366 O O . PRO A 1 167 ? -1.422 1.747 -18.289 1.00 96.50 167 PRO A O 1
ATOM 1369 N N . TYR A 1 168 ? 0.151 1.023 -16.865 1.00 97.44 168 TYR A N 1
ATOM 1370 C CA . TYR A 1 168 ? 0.517 2.322 -16.311 1.00 97.44 168 TYR A CA 1
ATOM 1371 C C . TYR A 1 168 ? 1.804 2.807 -16.976 1.00 97.44 168 TYR A C 1
ATOM 1373 O O . TYR A 1 168 ? 2.850 2.166 -16.850 1.00 97.44 168 TYR A O 1
ATOM 1381 N N . LEU A 1 169 ? 1.719 3.931 -17.688 1.00 97.44 169 LEU A N 1
ATOM 1382 C CA . LEU A 1 169 ? 2.844 4.573 -18.367 1.00 97.44 169 LEU A CA 1
ATOM 1383 C C . LEU A 1 169 ? 3.367 5.719 -17.495 1.00 97.44 169 LEU A C 1
ATOM 1385 O O . LEU A 1 169 ? 3.006 6.878 -17.689 1.00 97.44 169 LEU A O 1
ATOM 1389 N N . TYR A 1 170 ? 4.177 5.376 -16.496 1.00 96.38 170 TYR A N 1
ATOM 1390 C CA . TYR A 1 170 ? 4.858 6.351 -15.642 1.00 96.38 170 TYR A CA 1
ATOM 1391 C C . TYR A 1 170 ? 6.322 6.495 -16.018 1.00 96.38 170 TYR A C 1
ATOM 1393 O O . TYR A 1 170 ? 6.908 5.596 -16.616 1.00 96.38 170 TYR A O 1
ATOM 1401 N N . ASP A 1 171 ? 6.907 7.632 -15.652 1.00 96.62 171 ASP A N 1
ATOM 1402 C CA . ASP A 1 171 ? 8.326 7.870 -15.873 1.00 96.62 171 ASP A CA 1
ATOM 1403 C C . ASP A 1 171 ? 9.163 7.042 -14.886 1.00 96.62 171 ASP A C 1
ATOM 1405 O O . ASP A 1 171 ? 9.046 7.188 -13.662 1.00 96.62 171 ASP A O 1
ATOM 1409 N N . PHE A 1 172 ? 9.973 6.134 -15.433 1.00 97.62 172 PHE A N 1
ATOM 1410 C CA . PHE A 1 172 ? 10.867 5.269 -14.670 1.00 97.62 172 PHE A CA 1
ATOM 1411 C C . PHE A 1 172 ? 12.266 5.878 -14.611 1.00 97.62 172 PHE A C 1
ATOM 1413 O O . PHE A 1 172 ? 12.962 6.007 -15.623 1.00 97.62 172 PHE A O 1
ATOM 1420 N N . LYS A 1 173 ? 12.697 6.174 -13.387 1.00 98.06 173 LYS A N 1
ATOM 1421 C CA . LYS A 1 173 ? 14.081 6.480 -13.028 1.00 98.06 173 LYS A CA 1
ATOM 1422 C C . LYS A 1 173 ? 14.856 5.187 -12.818 1.00 98.06 173 LYS A C 1
ATOM 1424 O O . LYS A 1 173 ? 14.260 4.127 -12.639 1.00 98.06 173 LYS A O 1
ATOM 1429 N N . ARG A 1 174 ? 16.182 5.269 -12.876 1.00 95.81 174 ARG A N 1
ATOM 1430 C CA . ARG A 1 174 ? 17.076 4.109 -12.924 1.00 95.81 174 ARG A CA 1
ATOM 1431 C C . ARG A 1 174 ? 18.367 4.419 -12.187 1.00 95.81 174 ARG A C 1
ATOM 1433 O O . ARG A 1 174 ? 18.853 5.540 -12.313 1.00 95.81 174 ARG A O 1
ATOM 1440 N N . ASP A 1 175 ? 18.887 3.449 -11.446 1.00 95.69 175 ASP A N 1
ATOM 1441 C CA . ASP A 1 175 ? 20.187 3.522 -10.769 1.00 95.69 175 A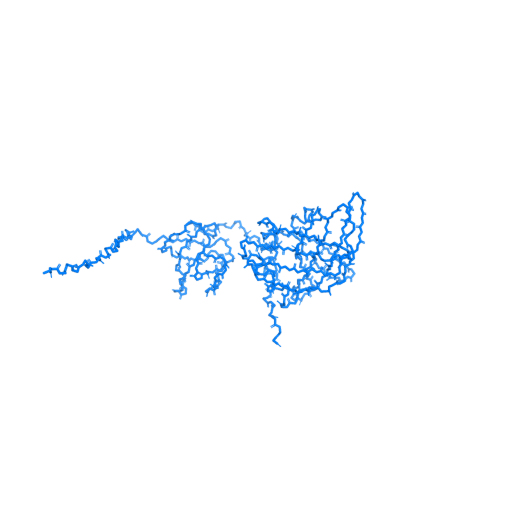SP A CA 1
ATOM 1442 C C . ASP A 1 175 ? 20.719 2.102 -10.463 1.00 95.69 175 ASP A C 1
ATOM 1444 O O . ASP A 1 175 ? 19.977 1.120 -10.602 1.00 95.69 175 ASP A O 1
ATOM 1448 N N . ASN A 1 176 ? 22.006 1.966 -10.144 1.00 93.31 176 ASN A N 1
ATOM 1449 C CA . ASN A 1 176 ? 22.647 0.669 -9.942 1.00 93.31 176 ASN A CA 1
ATOM 1450 C C . ASN A 1 176 ? 23.770 0.669 -8.893 1.00 93.31 176 ASN A C 1
ATOM 1452 O O . ASN A 1 176 ? 24.263 1.693 -8.429 1.00 93.31 176 ASN A O 1
ATOM 1456 N N . SER A 1 177 ? 24.165 -0.540 -8.505 1.00 89.88 177 SER A N 1
ATOM 1457 C CA . SER A 1 177 ? 25.417 -0.825 -7.803 1.00 89.88 177 SER A CA 1
ATOM 1458 C C . SER A 1 177 ? 25.922 -2.205 -8.242 1.00 89.88 177 SER A C 1
ATOM 1460 O O . SER A 1 177 ? 26.319 -2.362 -9.392 1.00 89.88 177 SER A O 1
ATOM 1462 N N . SER A 1 178 ? 25.844 -3.226 -7.383 1.00 88.44 178 SER A N 1
ATOM 1463 C CA . SER A 1 178 ? 26.039 -4.635 -7.758 1.00 88.44 178 SER A CA 1
ATOM 1464 C C . SER A 1 178 ? 24.798 -5.274 -8.395 1.00 88.44 178 SER A C 1
ATOM 1466 O O . SER A 1 178 ? 24.880 -6.383 -8.905 1.00 88.44 178 SER A O 1
ATOM 1468 N N . ALA A 1 179 ? 23.656 -4.589 -8.337 1.00 91.62 179 ALA A N 1
ATOM 1469 C CA . ALA A 1 179 ? 22.407 -4.924 -9.014 1.00 91.62 179 ALA A CA 1
ATOM 1470 C C . ALA A 1 179 ? 21.809 -3.646 -9.619 1.00 91.62 179 ALA A C 1
ATOM 1472 O O . ALA A 1 179 ? 22.263 -2.540 -9.302 1.00 91.62 179 ALA A O 1
ATOM 1473 N N . VAL A 1 180 ? 20.788 -3.778 -10.462 1.00 94.94 180 VAL A N 1
ATOM 1474 C CA . VAL A 1 180 ? 20.077 -2.638 -11.050 1.00 94.94 180 VAL A CA 1
ATOM 1475 C C . VAL A 1 180 ? 18.690 -2.479 -10.440 1.00 94.94 180 VAL A C 1
ATOM 1477 O O . VAL A 1 180 ? 18.023 -3.460 -10.095 1.00 94.94 180 VAL A O 1
ATOM 1480 N N . TRP A 1 181 ? 18.214 -1.238 -10.356 1.00 96.50 181 TRP A N 1
ATOM 1481 C CA . TRP A 1 181 ? 16.824 -0.962 -10.023 1.00 96.50 181 TRP A CA 1
ATOM 1482 C C . TRP A 1 181 ? 16.247 0.177 -10.859 1.00 96.50 181 TRP A C 1
ATOM 1484 O O . TRP A 1 181 ? 16.876 1.202 -11.127 1.00 96.50 181 TRP A O 1
ATOM 1494 N N . GLU A 1 182 ? 14.992 -0.003 -11.253 1.00 97.81 182 GLU A N 1
ATOM 1495 C CA . GLU A 1 182 ? 14.218 0.956 -12.032 1.00 97.81 182 GLU A CA 1
ATOM 1496 C C . GLU A 1 182 ? 12.917 1.243 -11.299 1.00 97.81 182 GLU A C 1
ATOM 1498 O O . GLU A 1 182 ? 12.206 0.314 -10.924 1.00 97.81 182 GLU A O 1
ATOM 1503 N N . TRP A 1 183 ? 12.571 2.509 -11.083 1.00 98.19 183 TRP A N 1
ATOM 1504 C CA . TRP A 1 183 ? 11.382 2.858 -10.315 1.00 98.19 183 TRP A CA 1
ATOM 1505 C C . TRP A 1 183 ? 10.624 4.049 -10.871 1.00 98.19 183 TRP A C 1
ATOM 1507 O O . TRP A 1 183 ? 11.213 5.037 -11.303 1.00 98.19 183 TRP A O 1
ATOM 1517 N N . CYS A 1 184 ? 9.304 4.002 -10.738 1.00 98.00 184 CYS A N 1
ATOM 1518 C CA . CYS A 1 184 ? 8.458 5.185 -10.807 1.00 98.00 184 CYS A CA 1
ATOM 1519 C C . CYS A 1 184 ? 7.968 5.548 -9.402 1.00 98.00 184 CYS A C 1
ATOM 1521 O O . CYS A 1 184 ? 7.768 4.674 -8.555 1.00 98.00 184 CYS A O 1
ATOM 1523 N N . ASP A 1 185 ? 7.751 6.836 -9.155 1.00 98.00 185 ASP A N 1
ATOM 1524 C CA . ASP A 1 185 ? 7.212 7.339 -7.893 1.00 98.00 185 ASP A CA 1
ATOM 1525 C C . ASP A 1 185 ? 6.153 8.406 -8.189 1.00 98.00 185 ASP A C 1
ATOM 1527 O O . ASP A 1 185 ? 6.463 9.455 -8.764 1.00 98.00 185 ASP A O 1
ATOM 1531 N N . VAL A 1 186 ? 4.900 8.137 -7.821 1.00 97.81 186 VAL A N 1
ATOM 1532 C CA . VAL A 1 186 ? 3.728 8.928 -8.231 1.00 97.81 186 VAL A CA 1
ATOM 1533 C C . VAL A 1 186 ? 2.793 9.224 -7.060 1.00 97.81 186 VAL A C 1
ATOM 1535 O O . VAL A 1 186 ? 2.792 8.523 -6.048 1.00 97.81 186 VAL A O 1
ATOM 1538 N N . TYR A 1 187 ? 1.982 10.277 -7.189 1.00 97.69 187 TYR A N 1
ATOM 1539 C CA . TYR A 1 187 ? 0.863 10.507 -6.274 1.00 97.69 187 TYR A CA 1
ATOM 1540 C C . TYR A 1 187 ? -0.199 9.431 -6.480 1.00 97.69 187 TYR A C 1
ATOM 1542 O O . TYR A 1 187 ? -0.481 9.044 -7.611 1.00 97.69 187 TYR A O 1
ATOM 1550 N N . VAL A 1 188 ? -0.783 8.956 -5.382 1.00 97.94 188 VAL A N 1
ATOM 1551 C CA . VAL A 1 188 ? -1.911 8.024 -5.434 1.00 97.94 188 VAL A CA 1
ATOM 1552 C C . VAL A 1 188 ? -3.177 8.818 -5.723 1.00 97.94 188 VAL A C 1
ATOM 1554 O O . VAL A 1 188 ? -3.619 9.598 -4.879 1.00 97.94 188 VAL A O 1
ATOM 1557 N N . SER A 1 189 ? -3.745 8.612 -6.908 1.00 95.50 189 SER A N 1
ATOM 1558 C CA . SER A 1 189 ? -5.105 9.041 -7.243 1.00 95.50 189 SER A CA 1
ATOM 1559 C C . SER A 1 189 ? -6.096 7.893 -7.002 1.00 95.50 189 SER A C 1
ATOM 1561 O O . SER A 1 189 ? -5.709 6.841 -6.486 1.00 95.50 189 SER A O 1
ATOM 1563 N N . GLY A 1 190 ? -7.371 8.064 -7.360 1.00 93.81 190 GLY A N 1
ATOM 1564 C CA . GLY A 1 190 ? -8.394 7.037 -7.138 1.00 93.81 190 GLY A CA 1
ATOM 1565 C C . GLY A 1 190 ? -8.085 5.690 -7.798 1.00 93.81 190 GLY A C 1
ATOM 1566 O O . GLY A 1 190 ? -8.235 4.650 -7.159 1.00 93.81 190 GLY A O 1
ATOM 1567 N N . LYS A 1 191 ? -7.545 5.695 -9.025 1.00 94.38 191 LYS A N 1
ATOM 1568 C CA . LYS A 1 191 ? -7.158 4.461 -9.739 1.00 94.38 191 LYS A CA 1
ATOM 1569 C C . LYS A 1 191 ? -6.041 3.686 -9.023 1.00 94.38 191 LYS A C 1
ATOM 1571 O O . LYS A 1 191 ? -6.107 2.462 -8.929 1.00 94.38 191 LYS A O 1
ATOM 1576 N N . GLU A 1 192 ? -5.018 4.371 -8.492 1.00 97.25 192 GLU A N 1
ATOM 1577 C CA . GLU A 1 192 ? -3.956 3.721 -7.711 1.00 97.25 192 GLU A CA 1
ATOM 1578 C C . GLU A 1 192 ? -4.504 3.235 -6.379 1.00 97.25 192 GLU A C 1
ATOM 1580 O O . GLU A 1 192 ? -4.180 2.131 -5.955 1.00 97.25 192 GLU A O 1
ATOM 1585 N N . TYR A 1 193 ? -5.335 4.051 -5.726 1.00 96.12 193 TYR A N 1
ATOM 1586 C CA . TYR A 1 193 ? -5.940 3.713 -4.445 1.00 96.12 193 TYR A CA 1
ATOM 1587 C C . TYR A 1 193 ? -6.737 2.414 -4.554 1.00 96.12 193 TYR A C 1
ATOM 1589 O O . TYR A 1 193 ? -6.514 1.496 -3.766 1.00 96.12 193 TYR A O 1
ATOM 1597 N N . LYS A 1 194 ? -7.577 2.299 -5.591 1.00 95.12 194 LYS A N 1
ATOM 1598 C CA . LYS A 1 194 ? -8.355 1.092 -5.867 1.00 95.12 194 LYS A CA 1
ATOM 1599 C C . LYS A 1 194 ? -7.463 -0.118 -6.144 1.00 95.12 194 LYS A C 1
ATOM 1601 O O . LYS A 1 194 ? -7.658 -1.162 -5.533 1.00 95.12 194 LYS A O 1
ATOM 1606 N N . LEU A 1 195 ? -6.440 0.031 -6.991 1.00 97.81 195 LEU A N 1
ATOM 1607 C CA . LEU A 1 195 ? -5.450 -1.025 -7.227 1.00 97.81 195 LEU A CA 1
ATOM 1608 C C . LEU A 1 195 ? -4.797 -1.500 -5.916 1.00 97.81 195 LEU A C 1
ATOM 1610 O O . LEU A 1 195 ? -4.658 -2.700 -5.695 1.00 97.81 195 LEU A O 1
ATOM 1614 N N . ILE A 1 196 ? -4.386 -0.574 -5.047 1.00 98.25 196 ILE A N 1
ATOM 1615 C CA . ILE A 1 196 ? -3.743 -0.893 -3.766 1.00 98.25 196 ILE A CA 1
ATOM 1616 C C . ILE A 1 196 ? -4.702 -1.660 -2.848 1.00 98.25 196 ILE A C 1
ATOM 1618 O O . ILE A 1 196 ? -4.281 -2.640 -2.233 1.00 98.25 196 ILE A O 1
ATOM 1622 N N . GLU A 1 197 ? -5.963 -1.234 -2.745 1.00 94.69 197 GLU A N 1
ATOM 1623 C CA . GLU A 1 197 ? -6.980 -1.940 -1.957 1.00 94.69 197 GLU A CA 1
ATOM 1624 C C . GLU A 1 197 ? -7.209 -3.361 -2.475 1.00 94.69 197 GLU A C 1
ATOM 1626 O O . GLU A 1 197 ? -7.168 -4.304 -1.683 1.00 94.69 197 GLU A O 1
ATOM 1631 N N . ASP A 1 198 ? -7.334 -3.519 -3.792 1.00 95.38 198 ASP A N 1
ATOM 1632 C CA . ASP A 1 198 ? -7.559 -4.823 -4.415 1.00 95.38 198 ASP A CA 1
ATOM 1633 C C . ASP A 1 198 ? -6.336 -5.743 -4.243 1.00 95.38 198 ASP A C 1
ATOM 1635 O O . ASP A 1 198 ? -6.480 -6.922 -3.928 1.00 95.38 198 ASP A O 1
ATOM 1639 N N . ILE A 1 199 ? -5.105 -5.218 -4.335 1.00 97.31 199 ILE A N 1
ATOM 1640 C CA . ILE A 1 199 ? -3.899 -5.997 -4.007 1.00 97.31 199 ILE A CA 1
ATOM 1641 C C . ILE A 1 199 ? -3.926 -6.444 -2.543 1.00 97.31 199 ILE A C 1
ATOM 1643 O O . ILE A 1 199 ? -3.576 -7.588 -2.261 1.00 97.31 199 ILE A O 1
ATOM 1647 N N . ILE A 1 200 ? -4.300 -5.572 -1.602 1.00 92.44 200 ILE A N 1
ATOM 1648 C CA . ILE A 1 200 ? -4.308 -5.896 -0.166 1.00 92.44 200 ILE A CA 1
ATOM 1649 C C . ILE A 1 200 ? -5.271 -7.044 0.147 1.00 92.44 200 ILE A C 1
ATOM 1651 O O . ILE A 1 200 ? -4.944 -7.876 1.002 1.00 92.44 200 ILE A O 1
ATOM 1655 N N . SER A 1 201 ? -6.436 -7.072 -0.500 1.00 87.12 201 SER A N 1
ATOM 1656 C CA . SER A 1 201 ? -7.480 -8.062 -0.239 1.00 87.12 201 SER A CA 1
ATOM 1657 C C . SER A 1 201 ? -7.257 -9.381 -1.000 1.00 87.12 201 SER A C 1
ATOM 1659 O O . SER A 1 201 ? -7.631 -10.440 -0.499 1.00 87.12 201 SER A O 1
ATOM 1661 N N . SER A 1 202 ? -6.524 -9.329 -2.118 1.00 91.75 202 SER A N 1
ATOM 1662 C CA . SER A 1 202 ? -6.327 -10.458 -3.034 1.00 91.75 202 SER A CA 1
ATOM 1663 C C . SER A 1 202 ? -5.689 -11.725 -2.454 1.00 91.75 202 SER A C 1
ATOM 1665 O O . SER A 1 202 ? -4.866 -11.716 -1.518 1.00 91.75 202 SER A O 1
ATOM 1667 N N . LYS A 1 203 ? -5.995 -12.851 -3.110 1.00 87.69 203 LYS A N 1
ATOM 1668 C CA . LYS A 1 203 ? -5.263 -14.115 -2.928 1.00 87.69 203 LYS A CA 1
ATOM 1669 C C . LYS A 1 203 ? -3.931 -14.059 -3.667 1.00 87.69 203 LYS A C 1
ATOM 1671 O O . LYS A 1 203 ? -2.892 -14.389 -3.076 1.00 87.69 203 LYS A O 1
ATOM 1676 N N . GLU A 1 204 ? -3.961 -13.583 -4.906 1.00 95.00 204 GLU A N 1
ATOM 1677 C CA . GLU A 1 204 ? -2.809 -13.446 -5.786 1.00 95.00 204 GLU A CA 1
ATOM 1678 C C . GLU A 1 204 ? -2.786 -12.083 -6.488 1.00 95.00 204 GLU A C 1
ATOM 1680 O O . GLU A 1 204 ? -3.783 -11.612 -7.035 1.00 95.00 204 GLU A O 1
ATOM 1685 N N . ALA A 1 205 ? -1.597 -11.478 -6.519 1.00 98.50 205 ALA A N 1
ATOM 1686 C CA . ALA A 1 205 ? -1.322 -10.313 -7.340 1.00 98.50 205 ALA A CA 1
ATOM 1687 C C . ALA A 1 205 ? 0.053 -10.450 -8.008 1.00 98.50 205 ALA A C 1
ATOM 1689 O O . ALA A 1 205 ? 1.030 -10.816 -7.352 1.00 98.50 205 ALA A O 1
ATOM 1690 N N . ILE A 1 206 ? 0.134 -10.137 -9.301 1.00 98.81 206 ILE A N 1
ATOM 1691 C CA . ILE A 1 206 ? 1.354 -10.215 -10.113 1.00 98.81 206 ILE A CA 1
ATOM 1692 C C . ILE A 1 206 ? 1.582 -8.864 -10.783 1.00 98.81 206 ILE A C 1
ATOM 1694 O O . ILE A 1 206 ? 0.717 -8.370 -11.505 1.00 98.81 206 ILE A O 1
ATOM 1698 N N . ILE A 1 207 ? 2.756 -8.276 -10.576 1.00 98.75 207 ILE A N 1
ATOM 1699 C CA . ILE A 1 207 ? 3.218 -7.091 -11.298 1.00 98.75 207 ILE A CA 1
ATOM 1700 C C . ILE A 1 207 ? 3.967 -7.571 -12.534 1.00 98.75 207 ILE A C 1
ATOM 1702 O O . ILE A 1 207 ? 4.948 -8.296 -12.408 1.00 98.75 207 ILE A O 1
ATOM 1706 N N . ARG A 1 208 ? 3.539 -7.135 -13.715 1.00 98.75 208 ARG A N 1
ATOM 1707 C CA . ARG A 1 208 ? 4.250 -7.364 -14.972 1.00 98.75 208 ARG A CA 1
ATOM 1708 C C . ARG A 1 208 ? 4.909 -6.076 -15.436 1.00 98.75 208 ARG A C 1
ATOM 1710 O O . ARG A 1 208 ? 4.210 -5.126 -15.784 1.00 98.75 208 ARG A O 1
ATOM 1717 N N . PHE A 1 209 ? 6.233 -6.065 -15.480 1.00 98.69 209 PHE A N 1
ATOM 1718 C CA . PHE A 1 209 ? 7.053 -4.985 -16.014 1.00 98.69 209 PHE A CA 1
ATOM 1719 C C . PHE A 1 209 ? 7.303 -5.201 -17.504 1.00 98.69 209 PHE A C 1
ATOM 1721 O O . PHE A 1 209 ? 7.789 -6.259 -17.906 1.00 98.69 209 PHE A O 1
ATOM 1728 N N . TYR A 1 210 ? 7.013 -4.187 -18.316 1.00 98.31 210 TYR A N 1
ATOM 1729 C CA . TYR A 1 210 ? 7.290 -4.188 -19.750 1.00 98.31 210 TYR A CA 1
ATOM 1730 C C . TYR A 1 210 ? 8.498 -3.295 -20.027 1.00 98.31 210 TYR A C 1
ATOM 1732 O O . TYR A 1 210 ? 8.423 -2.065 -19.925 1.00 98.31 210 TYR A O 1
ATOM 1740 N N . GLY A 1 211 ? 9.616 -3.936 -20.347 1.00 96.62 211 GLY A N 1
ATOM 1741 C CA . GLY A 1 211 ? 10.863 -3.299 -20.736 1.00 96.62 211 GLY A CA 1
ATOM 1742 C C . GLY A 1 211 ? 10.920 -2.902 -22.201 1.00 96.62 211 GLY A C 1
ATOM 1743 O O . GLY A 1 211 ? 9.941 -2.992 -22.944 1.00 96.62 211 GLY A O 1
ATOM 1744 N N . ARG A 1 212 ? 12.111 -2.493 -22.647 1.00 92.31 212 ARG A N 1
ATOM 1745 C CA . ARG A 1 212 ? 12.363 -2.230 -24.072 1.00 92.31 212 ARG A CA 1
ATOM 1746 C C . ARG A 1 212 ? 12.308 -3.508 -24.911 1.00 92.31 212 ARG A C 1
ATOM 1748 O O . ARG A 1 212 ? 11.789 -3.453 -26.020 1.00 92.31 212 ARG A O 1
ATOM 1755 N N . LEU A 1 213 ? 12.878 -4.602 -24.402 1.00 89.06 213 LEU A N 1
ATOM 1756 C CA . LEU A 1 213 ? 13.021 -5.878 -25.119 1.00 89.06 213 LEU A CA 1
ATOM 1757 C C . LEU A 1 213 ? 12.427 -7.073 -24.364 1.00 89.06 213 LEU A C 1
ATOM 1759 O O . LEU A 1 213 ? 12.072 -8.065 -24.990 1.00 89.06 213 LEU A O 1
ATOM 1763 N N . TYR A 1 214 ? 12.306 -6.979 -23.039 1.00 95.19 214 TYR A N 1
ATOM 1764 C CA . TYR A 1 214 ? 11.917 -8.103 -22.192 1.00 95.19 214 TYR A CA 1
ATOM 1765 C C . TYR A 1 214 ? 10.752 -7.747 -21.275 1.00 95.19 214 TYR A C 1
ATOM 1767 O O . TYR A 1 214 ? 10.406 -6.579 -21.080 1.00 95.19 214 TYR A O 1
ATOM 1775 N N . ILE A 1 215 ? 10.155 -8.788 -20.705 1.00 97.19 215 ILE A N 1
ATOM 1776 C CA . ILE A 1 215 ? 9.109 -8.703 -19.694 1.00 97.19 215 ILE A CA 1
ATOM 1777 C C . ILE A 1 215 ? 9.622 -9.391 -18.434 1.00 97.19 215 ILE A C 1
ATOM 1779 O O . ILE A 1 215 ? 10.259 -10.443 -18.519 1.00 97.19 215 ILE A O 1
ATOM 1783 N N . LYS A 1 216 ? 9.321 -8.818 -17.267 1.00 98.19 216 LYS A N 1
ATOM 1784 C CA . LYS A 1 216 ? 9.567 -9.469 -15.979 1.00 98.19 216 LYS A CA 1
ATOM 1785 C C . LYS A 1 216 ? 8.320 -9.431 -15.116 1.00 98.19 216 LYS A C 1
ATOM 1787 O O . LYS A 1 216 ? 7.692 -8.383 -14.994 1.00 98.19 216 LYS A O 1
ATOM 1792 N N . ASP A 1 217 ? 8.026 -10.554 -14.476 1.00 98.38 217 ASP A N 1
ATOM 1793 C CA . ASP A 1 217 ? 6.939 -10.665 -13.515 1.00 98.38 217 ASP A CA 1
ATOM 1794 C C . ASP A 1 217 ? 7.480 -10.708 -12.082 1.00 98.38 217 ASP A C 1
ATOM 1796 O O . ASP A 1 217 ? 8.536 -11.286 -11.814 1.00 98.38 217 ASP A O 1
ATOM 1800 N N . HIS A 1 218 ? 6.729 -10.107 -11.163 1.00 98.12 218 HIS A N 1
ATOM 1801 C CA . HIS A 1 218 ? 6.928 -10.208 -9.722 1.00 98.12 218 HIS A CA 1
ATOM 1802 C C . HIS A 1 218 ? 5.605 -10.551 -9.044 1.00 98.12 218 HIS A C 1
ATOM 1804 O O . HIS A 1 218 ? 4.643 -9.786 -9.131 1.00 98.12 218 HIS A O 1
ATOM 1810 N N . THR A 1 219 ? 5.561 -11.678 -8.342 1.00 98.12 219 THR A N 1
ATOM 1811 C CA . THR A 1 219 ? 4.399 -12.061 -7.536 1.00 98.12 219 THR A CA 1
ATOM 1812 C C . THR A 1 219 ? 4.451 -11.353 -6.188 1.00 98.12 219 THR A C 1
ATOM 1814 O O . THR A 1 219 ? 5.383 -11.551 -5.409 1.00 98.12 219 THR A O 1
ATOM 1817 N N . VAL A 1 220 ? 3.422 -10.562 -5.882 1.00 97.50 220 VAL A N 1
ATOM 1818 C CA . VAL A 1 220 ? 3.308 -9.829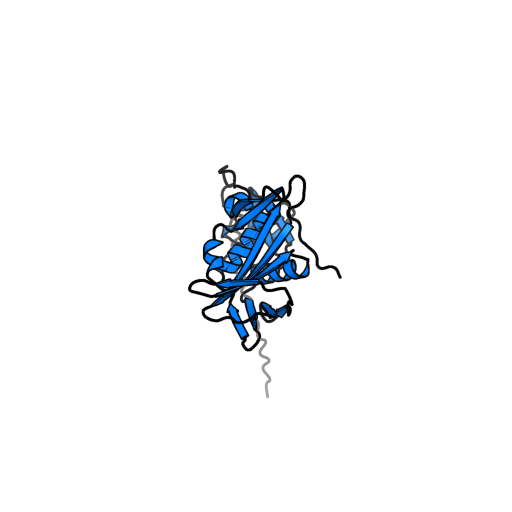 -4.618 1.00 97.50 220 VAL A CA 1
ATOM 1819 C C . VAL A 1 220 ? 3.067 -10.812 -3.475 1.00 97.50 220 VAL A C 1
ATOM 1821 O O . VAL A 1 220 ? 2.007 -11.440 -3.365 1.00 97.50 220 VAL A O 1
ATOM 1824 N N . THR A 1 221 ? 4.044 -10.923 -2.583 1.00 92.56 221 THR A N 1
ATOM 1825 C CA . THR A 1 221 ? 3.998 -11.868 -1.464 1.00 92.56 221 THR A CA 1
ATOM 1826 C C . THR A 1 221 ? 2.981 -11.450 -0.392 1.00 92.56 221 THR A C 1
ATOM 1828 O O . THR A 1 221 ? 2.680 -10.262 -0.230 1.00 92.56 221 THR A O 1
ATOM 1831 N N . PRO A 1 222 ? 2.499 -12.385 0.453 1.00 87.56 222 PRO A N 1
ATOM 1832 C CA . PRO A 1 222 ? 1.645 -12.044 1.596 1.00 87.56 222 PRO A CA 1
ATOM 1833 C C . PRO A 1 222 ? 2.267 -11.008 2.549 1.00 87.56 222 PRO A C 1
ATOM 1835 O O . PRO A 1 222 ? 1.554 -10.213 3.163 1.00 87.56 222 PRO A O 1
ATOM 1838 N N . LYS A 1 223 ? 3.602 -10.989 2.662 1.00 86.12 223 LYS A N 1
ATOM 1839 C CA . LYS A 1 223 ? 4.341 -10.014 3.476 1.00 86.12 223 LYS A CA 1
ATOM 1840 C C . LYS A 1 223 ? 4.282 -8.610 2.867 1.00 86.12 223 LYS A C 1
ATOM 1842 O O . LYS A 1 223 ? 4.055 -7.650 3.600 1.00 86.12 223 LYS A O 1
ATOM 1847 N N . GLU A 1 224 ? 4.442 -8.487 1.550 1.00 94.06 224 GLU A N 1
ATOM 1848 C CA . GLU A 1 224 ? 4.282 -7.213 0.835 1.00 94.06 224 GLU A CA 1
ATOM 1849 C C . GLU A 1 224 ? 2.846 -6.688 0.934 1.00 94.06 224 GLU A C 1
ATOM 1851 O O . GLU A 1 224 ? 2.648 -5.518 1.272 1.00 94.06 224 GLU A O 1
ATOM 1856 N N . ARG A 1 225 ? 1.840 -7.560 0.769 1.00 92.50 225 ARG A N 1
ATOM 1857 C CA . ARG A 1 225 ? 0.429 -7.196 0.995 1.00 92.50 225 ARG A CA 1
ATOM 1858 C C . ARG A 1 225 ? 0.189 -6.679 2.413 1.00 92.50 225 ARG A C 1
ATOM 1860 O O . ARG A 1 225 ? -0.479 -5.663 2.606 1.00 92.50 225 ARG A O 1
ATOM 1867 N N . ASP A 1 226 ? 0.779 -7.317 3.423 1.00 86.50 226 ASP A N 1
ATOM 1868 C CA . ASP A 1 226 ? 0.681 -6.843 4.806 1.00 86.50 226 ASP A CA 1
ATOM 1869 C C . ASP A 1 226 ? 1.380 -5.488 5.024 1.00 86.50 226 ASP A C 1
ATOM 1871 O O . ASP A 1 226 ? 0.893 -4.668 5.808 1.00 86.50 226 ASP A O 1
ATOM 1875 N N . PHE A 1 227 ? 2.479 -5.203 4.318 1.00 90.94 227 PHE A N 1
ATOM 1876 C CA . PHE A 1 227 ? 3.105 -3.881 4.349 1.00 90.94 227 PHE A CA 1
ATOM 1877 C C . PHE A 1 227 ? 2.207 -2.799 3.751 1.00 90.94 227 PHE A C 1
ATOM 1879 O O . PHE A 1 227 ? 2.042 -1.756 4.392 1.00 90.94 227 PHE A O 1
ATOM 1886 N N . LEU A 1 228 ? 1.577 -3.055 2.601 1.00 95.94 228 LEU A N 1
ATOM 1887 C CA . LEU A 1 228 ? 0.581 -2.155 2.008 1.00 95.94 228 LEU A CA 1
ATOM 1888 C C . LEU A 1 228 ? -0.577 -1.911 2.983 1.00 95.94 228 LEU A C 1
ATOM 1890 O O . LEU A 1 228 ? -0.881 -0.765 3.315 1.00 95.94 228 LEU A O 1
ATOM 1894 N N . ARG A 1 229 ? -1.142 -2.980 3.557 1.00 94.94 229 ARG A N 1
ATOM 1895 C CA . ARG A 1 229 ? -2.215 -2.909 4.560 1.00 94.94 229 ARG A CA 1
ATOM 1896 C C . ARG A 1 229 ? -1.826 -2.054 5.768 1.00 94.94 229 ARG A C 1
ATOM 1898 O O . ARG A 1 229 ? -2.597 -1.205 6.214 1.00 94.94 229 ARG A O 1
ATOM 1905 N N . LYS A 1 230 ? -0.625 -2.254 6.318 1.00 92.25 230 LYS A N 1
ATOM 1906 C CA . LYS A 1 230 ? -0.100 -1.473 7.454 1.00 92.25 230 LYS A CA 1
ATOM 1907 C C . LYS A 1 230 ? 0.064 0.005 7.109 1.00 92.25 230 LYS A C 1
ATOM 1909 O O . LYS A 1 230 ? -0.224 0.857 7.955 1.00 92.25 230 LYS A O 1
ATOM 1914 N N . MET A 1 231 ? 0.489 0.318 5.889 1.00 97.44 231 MET A N 1
ATOM 1915 C CA . MET A 1 231 ? 0.591 1.701 5.431 1.00 97.44 231 MET A CA 1
ATOM 1916 C C . MET A 1 231 ? -0.784 2.334 5.213 1.00 97.44 231 MET A C 1
ATOM 1918 O O . MET A 1 231 ? -0.990 3.456 5.666 1.00 97.44 231 MET A O 1
ATOM 1922 N N . MET A 1 232 ? -1.760 1.606 4.669 1.00 94.62 232 MET A N 1
ATOM 1923 C CA . MET A 1 232 ? -3.146 2.079 4.557 1.00 94.62 232 MET A CA 1
ATOM 1924 C C . MET A 1 232 ? -3.776 2.379 5.923 1.00 94.62 232 MET A C 1
ATOM 1926 O O . MET A 1 232 ? -4.402 3.422 6.113 1.00 94.62 232 MET A O 1
ATOM 1930 N N . LEU A 1 233 ? -3.543 1.523 6.923 1.00 87.94 233 LEU A N 1
ATOM 1931 C CA . LEU A 1 233 ? -3.950 1.802 8.306 1.00 87.94 233 LEU A CA 1
ATOM 1932 C C . LEU A 1 233 ? -3.242 3.036 8.880 1.00 87.94 233 LEU A C 1
ATOM 1934 O O . LEU A 1 233 ? -3.857 3.834 9.588 1.00 87.94 233 LEU A O 1
ATOM 1938 N N . SER A 1 234 ? -1.954 3.203 8.576 1.00 95.31 234 SER A N 1
ATOM 1939 C CA . SER A 1 234 ? -1.167 4.358 9.018 1.00 95.31 234 SER A CA 1
ATOM 1940 C C . SER A 1 234 ? -1.693 5.655 8.407 1.00 95.31 234 SER A C 1
ATOM 1942 O O . SER A 1 234 ? -1.866 6.635 9.129 1.00 95.31 234 SER A O 1
ATOM 1944 N N . TYR A 1 235 ? -2.049 5.627 7.124 1.00 96.62 235 TYR A N 1
ATOM 1945 C CA . TYR A 1 235 ? -2.668 6.731 6.400 1.00 96.62 235 TYR A CA 1
ATOM 1946 C C . TYR A 1 235 ? -3.996 7.151 7.037 1.00 96.62 235 TYR A C 1
ATOM 1948 O O . TYR A 1 235 ? -4.146 8.313 7.420 1.00 96.62 235 TYR A O 1
ATOM 1956 N N . LYS A 1 236 ? -4.905 6.192 7.270 1.00 91.00 236 LYS A N 1
ATOM 1957 C CA . LYS A 1 236 ? -6.171 6.431 7.988 1.00 91.00 236 LYS A CA 1
ATOM 1958 C C . LYS A 1 236 ? -5.914 7.032 9.380 1.00 91.00 236 LYS A C 1
ATOM 1960 O O . LYS A 1 236 ? -6.531 8.024 9.753 1.00 91.00 236 LYS A O 1
ATOM 1965 N N . SER A 1 237 ? -4.929 6.515 10.124 1.00 90.12 237 SER A N 1
ATOM 1966 C CA . SER A 1 237 ? -4.587 7.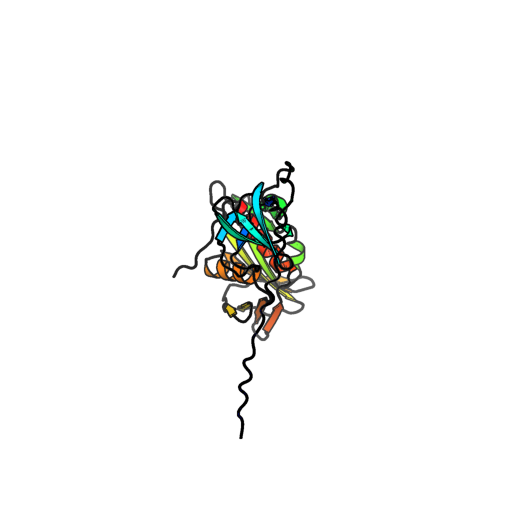025 11.466 1.00 90.12 237 SER A CA 1
ATOM 1967 C C . SER A 1 237 ? -3.981 8.436 11.497 1.00 90.12 237 SER A C 1
ATOM 1969 O O . SER A 1 237 ? -3.913 9.035 12.564 1.00 90.12 237 SER A O 1
ATOM 1971 N N . LEU A 1 238 ? -3.527 8.961 10.355 1.00 92.38 238 LEU A N 1
ATOM 1972 C CA . LEU A 1 238 ? -3.032 10.336 10.196 1.00 92.38 238 LEU A CA 1
ATOM 1973 C C . LEU A 1 238 ? -4.128 11.307 9.713 1.00 92.38 238 LEU A C 1
ATOM 1975 O O . LEU A 1 238 ? -3.826 12.465 9.403 1.00 92.38 238 LEU A O 1
ATOM 1979 N N . GLY A 1 239 ? -5.379 10.837 9.637 1.00 88.75 239 GLY A N 1
ATOM 1980 C CA . GLY A 1 239 ? -6.533 11.585 9.133 1.00 88.75 239 GLY A CA 1
ATOM 1981 C C . GLY A 1 239 ? -6.760 11.445 7.625 1.00 88.75 239 GLY A C 1
ATOM 1982 O O . GLY A 1 239 ? -7.481 12.252 7.045 1.00 88.75 239 GLY A O 1
ATOM 1983 N N . GLY A 1 240 ? -6.125 10.464 6.977 1.00 93.06 240 GLY A N 1
ATOM 1984 C CA . GLY A 1 240 ? -6.341 10.160 5.566 1.00 93.06 240 GLY A CA 1
ATOM 1985 C C . GLY A 1 240 ? -7.735 9.593 5.305 1.00 93.06 240 GLY A C 1
ATOM 1986 O O . GLY A 1 240 ? -8.245 8.801 6.098 1.00 93.06 240 GLY A O 1
ATOM 1987 N N . LYS A 1 241 ? -8.343 9.988 4.185 1.00 89.12 241 LYS A N 1
ATOM 1988 C CA . LYS A 1 241 ? -9.669 9.529 3.743 1.00 89.12 241 LYS A CA 1
ATOM 1989 C C . LYS A 1 241 ? -9.534 8.690 2.467 1.00 89.12 241 LYS A C 1
ATOM 1991 O O . LYS A 1 241 ? -8.557 8.881 1.748 1.00 89.12 241 LYS A O 1
ATOM 1996 N N . PRO A 1 242 ? -10.474 7.776 2.172 1.00 88.75 242 PRO A N 1
ATOM 1997 C CA . PRO A 1 242 ? -10.494 7.078 0.890 1.00 88.75 242 PRO A CA 1
ATOM 1998 C C . PRO A 1 242 ? -10.419 8.041 -0.299 1.00 88.75 242 PRO A C 1
ATOM 2000 O O . PRO A 1 242 ? -11.053 9.096 -0.272 1.00 88.75 242 PRO A O 1
ATOM 2003 N N . ILE A 1 243 ? -9.630 7.678 -1.314 1.00 89.25 243 ILE A N 1
ATOM 2004 C CA . ILE A 1 243 ? -9.470 8.460 -2.545 1.00 89.25 243 ILE A CA 1
ATOM 2005 C C . ILE A 1 243 ? -10.316 7.773 -3.613 1.00 89.25 243 ILE A C 1
ATOM 2007 O O . ILE A 1 243 ? -10.039 6.635 -3.981 1.00 89.25 243 ILE A O 1
ATOM 2011 N N . GLN A 1 244 ? -11.377 8.438 -4.059 1.00 82.38 244 GLN A N 1
ATOM 2012 C CA . GLN A 1 244 ? -12.297 7.882 -5.050 1.00 82.38 244 GLN A CA 1
ATOM 2013 C C . GLN A 1 244 ? -11.747 8.076 -6.463 1.00 82.38 244 GLN A C 1
ATOM 2015 O O . GLN A 1 244 ? -11.038 9.045 -6.736 1.00 82.38 244 GLN A O 1
ATOM 2020 N N . GLU A 1 245 ? -12.059 7.137 -7.351 1.00 72.88 245 GLU A N 1
ATOM 2021 C CA . GLU A 1 245 ? -11.826 7.292 -8.786 1.00 72.88 245 GLU A CA 1
ATOM 2022 C C . GLU A 1 245 ? -12.826 8.319 -9.327 1.00 72.88 245 GLU A C 1
ATOM 2024 O O . GLU A 1 245 ? -14.031 8.195 -9.099 1.00 72.88 245 GLU A O 1
ATOM 2029 N N . GLU A 1 246 ? -12.324 9.377 -9.966 1.00 62.88 246 GLU A N 1
ATOM 2030 C CA . GLU A 1 246 ? -13.184 10.322 -10.678 1.00 62.88 246 GLU A CA 1
ATOM 2031 C C . GLU A 1 246 ? -13.815 9.580 -11.864 1.00 62.88 246 GLU A C 1
ATOM 2033 O O . GLU A 1 246 ? -13.114 8.880 -12.597 1.00 62.88 246 GLU A O 1
ATOM 2038 N N . LYS A 1 247 ? -15.147 9.660 -11.969 1.00 48.94 247 LYS A N 1
ATOM 2039 C CA . LYS A 1 247 ? -15.936 9.009 -13.023 1.00 48.94 247 LYS A CA 1
ATOM 2040 C C . LYS A 1 247 ? -15.702 9.641 -14.387 1.00 48.94 247 LYS A C 1
ATOM 2042 O O . LYS A 1 247 ? -15.588 10.885 -14.429 1.00 48.94 247 LYS A O 1
#

InterPro domains:
  IPR003646 SH3-like domain, bacterial-type [PF08239] (31-81)

Radius of gyration: 23.06 Å; Cα contacts (8 Å, |Δi|>4): 483; chains: 1; bounding box: 70×74×54 Å

Organism: NCBI:txid2795293

Sequence (247 aa):
MKKIAIVSFFLFLVSTISYGASQKVYTKFNVSLFSQPTFDSDEVENLSPNSTVIVQGYSNSWVRVKAKSGNEGWLAKKWVSESKVENQVIKPAHERYTVKSIDKFEKIIWYENKGHFFLSLISNIRIYIGKREKSPPFLRMKVTYHGDDWLFVKSFSVLVDGKKYGPYLYDFKRDNSSAVWEWCDVYVSGKEYKLIEDIISSKEAIIRFYGRLYIKDHTVTPKERDFLRKMMLSYKSLGGKPIQEEK

Foldseek 3Di:
DDDDDPPPDPPPPPPPPPCDPFQKKWFQAWDFFFAAQALPGDGPDTDGGRFIWTFPDDDDQWTWTQGPVRDIGIDGVVGIGSDRPDPPPPPQLQVVFWDWDADPVVQKIKTAGPCVVVVVAAFAKAKIWIDHPPDQIWIKIKGKHKFADDQQFQFKWKQFPNDIGDRDGADWDWDDDNIIMIMGMGTDAQSNLVVLSSLLRGPWMKMWTHGPPDIDIDIQDNVSSVSSVSNVSSSVSSVHDRHHDDD

=== Feature glossary ===
The record interleaves many kinds of information about one protein. Here is each kind framed as the question it answers.

Q: Are the domains correctly placed relative to each other?
A: Predicted aligned error is AlphaFold's pairwise confidence. Unlike pLDDT (per-residue), PAE is per-residue-pair and captures whether two parts of the structure are correctly placed relative to each other. Units are ångströms of expected positional error.

Q: Which residues are in helices, strands, or loops?
A: Eight-state secondary structure (DSSP): H is the canonical α-helix, G the tighter 3₁₀-helix, I the wider π-helix; E/B are β-structure, T and S are turns and bends, and '-' is everything else. DSSP derives these from the pattern of main-chain N–H···O=C hydrogen bonds, not from the sequence.

Q: What if only a Cα trace is available?
A: P-SEA three-state annotation labels each residue as helix, strand, or coil based purely on the geometry of the Cα trace. It serves as a fallback when the full backbone (and thus DSSP) is unavailable.

Q: What are the backbone torsion angles?
A: φ (phi) and ψ (psi) are the two rotatable backbone dihedrals per residue: φ is the C(i-1)–N–Cα–C torsion, ψ is the N–Cα–C–N(i+1) torsion, both in degrees on (−180°, 180°]. α-helical residues cluster near (−60°, −45°); β-strand residues near (−120°, +130°). A Ramachandran plot is simply a scatter of (φ, ψ) for every residue.

Q: What known structures does this most resemble?
A: Structural nearest neighbors (via Foldseek easy-search vs the PDB). Reported per hit: target PDB id, E-value, and alignment TM-score. A TM-score above ~0.5 is the conventional threshold for 'same fold'.

Q: What family and function is it annotated with?
A: Database cross-references. InterPro integrates a dozen domain/family signature databases into unified entries with residue-range hits. GO terms attach function/process/location labels with evidence codes. CATH codes position the fold in a four-level structural taxonomy. Organism is the NCBI-taxonomy species name.

Q: Which residues are buried vs exposed?
A: Solvent accessibility: the surface area of each residue that a 1.4 Å water probe can touch, in Å². When only backbone atoms are present the absolute values are lower than full-atom SASA (side chains contribute most of the area) and are flagged as backbone-only.

Q: What do the diagnostic plots show?
A: Three diagnostic plots accompany the record. The Cα contact map visualizes the tertiary structure as a 2D adjacency matrix (8 Å cutoff, sequence-local contacts suppressed). The Ramachandran plot shows the distribution of backbone (φ, ψ) torsions, with points in the α and β basins reflecting secondary structure content. The PAE plot shows AlphaFold's inter-residue confidence as a color matrix.

Q: What is the amino-acid chain?
A: The amino-acid sequence is the protein's primary structure: the linear order of residues from the N-terminus to the C-terminus, written in one-letter code. Everything else here — the 3D coordinates, the secondary structure, the domain annotations — is ultimately a consequence of this string.

Q: What do the rendered images show?
A: The six renders are orthographic views along the three Cartesian axes in both directions. Representation (cartoon, sticks, or surface) and color scheme (sequence-rainbow or by-chain) vary across proteins so the training set covers all the common visualization conventions.

Q: Where is each backbone atom in 3D?
A: The mmCIF table is the protein's shape written out atom by atom. For each backbone N, Cα, C, and carbonyl O, it records an (x, y, z) coordinate triple in Å plus the residue type, chain letter, and residue number.

Q: How mobile is each atom in the crystal?
A: For experimental (PDB) structures, t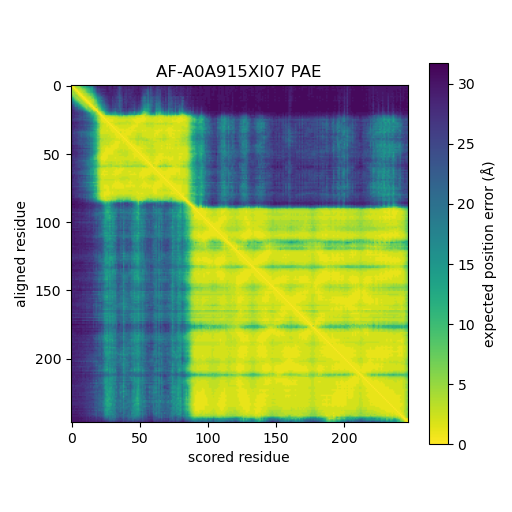he B-factor (temperature factor) quantifies the positional spread of each atom in the crystal — a combination of thermal vibration and static disorder — in units of Å². High B-factors mark flexible loops or poorly resolved regions; low B-factors mark the rigid, well-ordered core.

Q: How big and how compact is the whole molecule?
A: Three whole-structure scalars: the radius of gyration (RMS distance of Cα from centroid, in Å), the count of Cα–Cα contacts (pairs closer than 8 Å and separated by more than four residues in sequence — i.e. tertiary, not local, contacts), and the bounding-box dimensions. Together they distinguish compact globular folds from extended fibres or disordered chains.

Q: What does the local fold look like, residue by residue?
A: A 3Di character summarizes, for each residue, the relative orientation of the Cα frame of its nearest spatial neighbor. Because it encodes fold topology rather than chemistry, 3Di alignments detect remote structural similarity that sequence alignment misses.

Q: How confident is the AlphaFold model at each residue?
A: For AlphaFold models, the B-factor field carries pLDDT — the model's own estimate of local accuracy on a 0–100 scale. Regions with pLDDT<50 should be treated as essentially unmodeled; they often correspond to intrinsically disordered segments.